Protein AF-A0A949NSE4-F1 (afdb_monomer_lite)

Structure (mmCIF, N/CA/C/O backbone):
data_AF-A0A949NSE4-F1
#
_entry.id   AF-A0A949NSE4-F1
#
loop_
_atom_site.group_PDB
_atom_site.id
_atom_site.type_symbol
_atom_site.label_atom_id
_atom_site.label_alt_id
_atom_site.label_comp_id
_atom_site.label_asym_id
_atom_site.label_entity_id
_atom_site.label_seq_id
_atom_site.pdbx_PDB_ins_code
_atom_site.Cartn_x
_atom_site.Cartn_y
_atom_site.Cartn_z
_atom_site.occupancy
_atom_site.B_iso_or_equiv
_atom_site.auth_seq_id
_atom_site.auth_comp_id
_atom_site.auth_asym_id
_atom_site.auth_atom_id
_atom_site.pdbx_PDB_model_num
ATOM 1 N N . MET A 1 1 ? -1.478 -16.070 51.617 1.00 39.56 1 MET A N 1
ATOM 2 C CA . MET A 1 1 ? -1.322 -14.924 50.695 1.00 39.56 1 MET A CA 1
ATOM 3 C C . MET A 1 1 ? -2.021 -15.283 49.399 1.00 39.56 1 MET A C 1
ATOM 5 O O . MET A 1 1 ? -1.513 -16.109 48.655 1.00 39.56 1 MET A O 1
ATOM 9 N N . SER A 1 2 ? -3.229 -14.761 49.198 1.00 33.25 2 SER A N 1
ATOM 10 C CA . SER A 1 2 ? -4.052 -15.057 48.024 1.00 33.25 2 SER A CA 1
ATOM 11 C C . SER A 1 2 ? -3.636 -14.151 46.868 1.00 33.25 2 SER A C 1
ATOM 13 O O . SER A 1 2 ? -3.648 -12.929 47.000 1.00 33.25 2 SER A O 1
ATOM 15 N N . THR A 1 3 ? -3.240 -14.748 45.750 1.00 35.16 3 THR A N 1
ATOM 16 C CA . THR A 1 3 ? -2.995 -14.056 44.483 1.00 35.16 3 THR A CA 1
ATOM 17 C C . THR A 1 3 ? -4.304 -13.457 43.953 1.00 35.16 3 THR A C 1
ATOM 19 O O . THR A 1 3 ? -5.331 -14.140 43.963 1.00 35.16 3 THR A O 1
ATOM 22 N N . PRO A 1 4 ? -4.316 -12.193 43.492 1.00 35.34 4 PRO A N 1
ATOM 23 C CA . PRO A 1 4 ? -5.521 -11.599 42.935 1.00 35.34 4 PRO A CA 1
ATOM 24 C C . PRO A 1 4 ? -5.772 -12.148 41.521 1.00 35.34 4 PRO A C 1
ATOM 26 O O . PRO A 1 4 ? -4.818 -12.405 40.780 1.00 35.34 4 PRO A O 1
ATOM 29 N N . PRO A 1 5 ? -7.041 -12.320 41.113 1.00 43.84 5 PRO A N 1
ATOM 30 C CA . PRO A 1 5 ? -7.365 -12.830 39.793 1.00 43.84 5 PRO A CA 1
ATOM 31 C C . PRO A 1 5 ? -7.004 -11.792 38.729 1.00 43.84 5 PRO A C 1
ATOM 33 O O . PRO A 1 5 ? -7.332 -10.608 38.842 1.00 43.84 5 PRO A O 1
ATOM 36 N N . HIS A 1 6 ? -6.336 -12.255 37.673 1.00 36.19 6 HIS A N 1
ATOM 37 C CA . HIS A 1 6 ? -6.102 -11.488 36.459 1.00 36.19 6 HIS A CA 1
ATOM 38 C C . HIS A 1 6 ? -7.428 -10.928 35.941 1.00 36.19 6 HIS A C 1
ATOM 40 O O . HIS A 1 6 ? -8.288 -11.670 35.466 1.00 36.19 6 HIS A O 1
ATOM 46 N N . SER A 1 7 ? -7.592 -9.605 36.014 1.00 37.41 7 SER A N 1
ATOM 47 C CA . SER A 1 7 ? -8.707 -8.944 35.355 1.00 37.41 7 SER A CA 1
ATOM 48 C C . SER A 1 7 ? -8.510 -9.079 33.844 1.00 37.41 7 SER A C 1
ATOM 50 O O . SER A 1 7 ? -7.700 -8.401 33.208 1.00 37.41 7 SER A O 1
ATOM 52 N N . THR A 1 8 ? -9.247 -10.006 33.237 1.00 40.28 8 THR A N 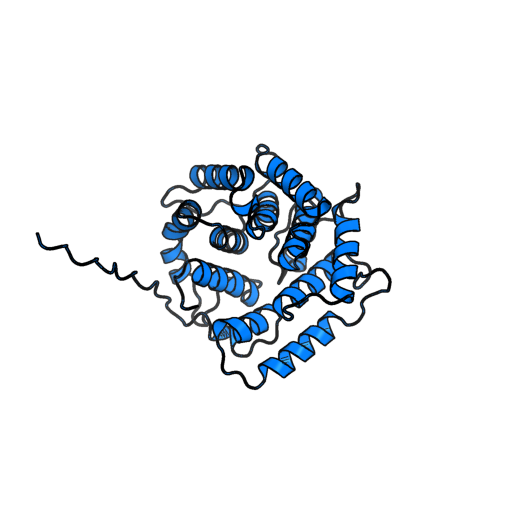1
ATOM 53 C CA . THR A 1 8 ? -9.511 -10.007 31.800 1.00 40.28 8 THR A CA 1
ATOM 54 C C . THR A 1 8 ? -10.246 -8.716 31.481 1.00 40.28 8 THR A C 1
ATOM 56 O O . THR A 1 8 ? -11.470 -8.623 31.581 1.00 40.28 8 THR A O 1
ATOM 59 N N . ARG A 1 9 ? -9.474 -7.682 31.144 1.00 41.28 9 ARG A N 1
ATOM 60 C CA . ARG A 1 9 ? -9.969 -6.413 30.622 1.00 41.28 9 ARG A CA 1
ATOM 61 C C . ARG A 1 9 ? -10.716 -6.740 29.329 1.00 41.28 9 ARG A C 1
ATOM 63 O O . ARG A 1 9 ? -10.090 -6.910 28.286 1.00 41.28 9 ARG A O 1
ATOM 70 N N . ARG A 1 10 ? -12.044 -6.895 29.410 1.00 41.06 10 ARG A N 1
ATOM 71 C CA . ARG A 1 10 ? -12.920 -7.012 28.238 1.00 41.06 10 ARG A CA 1
ATOM 72 C C . ARG A 1 10 ? -12.612 -5.813 27.344 1.00 41.06 10 ARG A C 1
ATOM 74 O O . ARG A 1 10 ? -12.904 -4.679 27.718 1.00 41.06 10 ARG A O 1
ATOM 81 N N . GLN A 1 11 ? -11.949 -6.046 26.212 1.00 45.47 11 GLN A N 1
ATOM 82 C CA . GLN A 1 11 ? -11.819 -5.023 25.183 1.00 45.47 11 GLN A CA 1
ATOM 83 C C . GLN A 1 11 ? -13.239 -4.641 24.774 1.00 45.47 11 GLN A C 1
ATOM 85 O O . GLN A 1 11 ? -14.030 -5.506 24.402 1.00 45.47 11 GLN A O 1
ATOM 90 N N . ALA A 1 12 ? -13.581 -3.359 24.901 1.00 52.34 12 ALA A N 1
ATOM 91 C CA . ALA A 1 12 ? -14.802 -2.847 24.307 1.00 52.34 12 ALA A CA 1
ATOM 92 C C . ALA A 1 12 ? -14.749 -3.179 22.811 1.00 52.34 12 ALA A C 1
ATOM 94 O O . ALA A 1 12 ? -13.817 -2.767 22.118 1.00 52.34 12 ALA A O 1
ATOM 95 N N . VAL A 1 13 ? -15.703 -3.984 22.342 1.00 61.84 13 VAL A N 1
ATOM 96 C CA . VAL A 1 13 ? -15.814 -4.340 20.928 1.00 61.84 13 VAL A CA 1
ATOM 97 C C . VAL A 1 13 ? -16.117 -3.051 20.177 1.00 61.84 13 VAL A C 1
ATOM 99 O O . VAL A 1 13 ? -17.147 -2.418 20.412 1.00 61.84 13 VAL A O 1
ATOM 102 N N . PHE A 1 14 ? -15.199 -2.632 19.311 1.00 81.50 14 PHE A N 1
ATOM 103 C CA . PHE A 1 14 ? -15.443 -1.522 18.403 1.00 81.50 14 PHE A CA 1
ATOM 104 C C . PHE A 1 14 ? -16.622 -1.894 17.501 1.00 81.50 14 PHE A C 1
ATOM 106 O O . PHE A 1 14 ? -16.556 -2.867 16.751 1.00 81.50 14 PHE A O 1
ATOM 113 N N . LYS A 1 15 ? -17.733 -1.164 17.635 1.00 87.19 15 LYS A N 1
ATOM 114 C CA . LYS A 1 15 ? -18.995 -1.499 16.975 1.00 87.19 15 LYS A CA 1
ATOM 115 C C . LYS A 1 15 ? -19.205 -0.611 15.756 1.00 87.19 15 LYS A C 1
ATOM 117 O O . LYS A 1 15 ? -19.266 0.610 15.873 1.00 87.19 15 LYS A O 1
ATOM 122 N N . LEU A 1 16 ? -19.349 -1.252 14.604 1.00 92.94 16 LEU A N 1
ATOM 123 C CA . LEU A 1 16 ? -19.747 -0.622 13.352 1.00 92.94 16 LEU A CA 1
ATOM 124 C C . LEU A 1 16 ? -21.260 -0.731 13.158 1.00 92.94 16 LEU A C 1
ATOM 126 O O . LEU A 1 16 ? -21.895 -1.645 13.688 1.00 92.94 16 LEU A O 1
ATOM 130 N N . ALA A 1 17 ? -21.833 0.215 12.412 1.00 91.75 17 ALA A N 1
ATOM 131 C CA . ALA A 1 17 ? -23.262 0.224 12.108 1.00 91.75 17 ALA A CA 1
ATOM 132 C C . ALA A 1 17 ? -23.640 -0.870 11.098 1.00 91.75 17 ALA A C 1
ATOM 134 O O . ALA A 1 17 ? -24.724 -1.446 11.187 1.00 91.75 17 ALA A O 1
ATOM 135 N N . HIS A 1 18 ? -22.735 -1.173 10.166 1.00 95.12 18 HIS A N 1
ATOM 136 C CA . HIS A 1 18 ? -22.936 -2.142 9.097 1.00 95.12 18 HIS A CA 1
ATOM 137 C C . HIS A 1 18 ? -21.757 -3.116 9.029 1.00 95.12 18 HIS A C 1
ATOM 139 O O . HIS A 1 18 ? -20.627 -2.752 9.369 1.00 95.12 18 HIS A O 1
ATOM 145 N N . ASP A 1 19 ? -22.009 -4.351 8.586 1.00 93.56 19 ASP A N 1
ATOM 146 C CA . ASP A 1 19 ? -20.947 -5.343 8.394 1.00 93.56 19 ASP A CA 1
ATOM 147 C C . ASP A 1 19 ? -19.950 -4.836 7.336 1.00 93.56 19 ASP A C 1
ATOM 149 O O . ASP A 1 19 ? -20.322 -4.677 6.169 1.00 93.56 19 ASP A O 1
ATOM 153 N N . PRO A 1 20 ? -18.687 -4.569 7.713 1.00 94.56 20 PRO A N 1
ATOM 154 C CA . PRO A 1 20 ? -17.701 -4.059 6.775 1.00 94.56 20 PRO A CA 1
ATOM 155 C C . PRO A 1 20 ? -17.148 -5.134 5.826 1.00 94.56 20 PRO A C 1
ATOM 157 O O . PRO A 1 20 ? -16.398 -4.796 4.910 1.00 94.56 20 PRO A O 1
ATOM 160 N N . LEU A 1 21 ? -17.456 -6.419 6.049 1.00 94.94 21 LEU A N 1
ATOM 161 C CA . LEU A 1 21 ? -16.974 -7.532 5.230 1.00 94.94 21 LEU A CA 1
ATOM 162 C C . LEU A 1 21 ? -17.969 -7.932 4.136 1.00 94.94 21 LEU A C 1
ATOM 164 O O . LEU A 1 21 ? -17.537 -8.332 3.052 1.00 94.94 21 LEU A O 1
ATOM 168 N N . ALA A 1 22 ? -19.274 -7.772 4.385 1.00 94.38 22 ALA A N 1
ATOM 169 C CA . ALA A 1 22 ? -20.345 -8.059 3.427 1.00 94.38 22 ALA A CA 1
ATOM 170 C C . ALA A 1 22 ? -20.075 -7.550 1.996 1.00 94.38 22 ALA A C 1
ATOM 172 O O . ALA A 1 22 ? -20.293 -8.313 1.048 1.00 94.38 22 ALA A O 1
ATOM 173 N N . PRO A 1 23 ? -19.537 -6.332 1.781 1.00 94.62 23 PRO A N 1
ATOM 174 C CA . PRO A 1 23 ? -19.379 -5.810 0.427 1.00 94.62 23 PRO A CA 1
ATOM 175 C C . PRO A 1 23 ? -18.300 -6.527 -0.400 1.00 94.62 23 PRO A C 1
ATOM 177 O O . PRO A 1 23 ? -18.317 -6.478 -1.630 1.00 94.62 23 PRO A O 1
ATOM 180 N N . PHE A 1 24 ? -17.381 -7.243 0.253 1.00 96.94 24 PHE A N 1
ATOM 181 C CA . PHE A 1 24 ? -16.336 -8.010 -0.423 1.00 96.94 24 PHE A CA 1
ATOM 182 C C . PHE A 1 24 ? -16.778 -9.415 -0.839 1.00 96.94 24 PHE A C 1
ATOM 184 O O . PHE A 1 24 ? -16.100 -10.030 -1.661 1.00 96.94 24 PHE A O 1
ATOM 191 N N . ALA A 1 25 ? -17.904 -9.926 -0.328 1.00 94.50 25 ALA A N 1
ATOM 192 C CA . ALA A 1 25 ? -18.304 -11.328 -0.486 1.00 94.50 25 ALA A CA 1
ATOM 193 C C . ALA A 1 25 ? -18.422 -11.787 -1.949 1.00 94.50 25 ALA A C 1
ATOM 195 O O . ALA A 1 25 ? -18.102 -12.929 -2.271 1.00 94.50 25 ALA A O 1
ATOM 196 N N . ALA A 1 26 ? -18.831 -10.888 -2.847 1.00 93.44 26 ALA A N 1
ATOM 197 C CA . ALA A 1 26 ? -18.938 -11.160 -4.280 1.00 93.44 26 ALA A CA 1
ATOM 198 C C . ALA A 1 26 ? -17.846 -10.476 -5.123 1.00 93.44 26 ALA A C 1
ATOM 200 O O . ALA A 1 26 ? -17.848 -10.612 -6.351 1.00 93.44 26 ALA A O 1
ATOM 201 N N . SER A 1 27 ? -16.925 -9.730 -4.503 1.00 96.50 27 SER A N 1
ATOM 202 C CA . SER A 1 27 ? -15.934 -8.965 -5.253 1.00 96.50 27 SER A CA 1
ATOM 203 C C . SER A 1 27 ? -14.880 -9.872 -5.890 1.00 96.50 27 SER A C 1
ATOM 205 O O . SER A 1 27 ? -14.392 -10.836 -5.296 1.00 96.50 27 SER A O 1
ATOM 207 N N . ARG A 1 28 ? -14.522 -9.540 -7.133 1.00 97.00 28 ARG A N 1
ATOM 208 C CA . ARG A 1 28 ? -13.473 -10.203 -7.919 1.00 97.00 28 ARG A CA 1
ATOM 209 C C . ARG A 1 28 ? -12.258 -9.310 -8.165 1.00 97.00 28 ARG A C 1
ATOM 211 O O . ARG A 1 28 ? -11.388 -9.684 -8.948 1.00 97.00 28 ARG A O 1
ATOM 218 N N . THR A 1 29 ? -12.197 -8.131 -7.550 1.00 97.62 29 THR A N 1
ATOM 219 C CA . THR A 1 29 ? -10.972 -7.324 -7.597 1.00 97.62 29 THR A CA 1
ATOM 220 C C . THR A 1 29 ? -9.882 -7.997 -6.752 1.00 97.62 29 THR A C 1
ATOM 222 O O . THR A 1 29 ? -10.210 -8.799 -5.875 1.00 97.62 29 THR A O 1
ATOM 225 N N . PRO A 1 30 ? -8.593 -7.669 -6.938 1.00 98.00 30 PRO A N 1
ATOM 226 C CA . PRO A 1 30 ? -7.536 -8.193 -6.072 1.00 98.00 30 PRO A CA 1
ATOM 227 C C . PRO A 1 30 ? -7.785 -7.954 -4.572 1.00 98.00 30 PRO A C 1
ATOM 229 O O . PRO A 1 30 ? -7.603 -8.863 -3.768 1.00 98.00 30 PRO A O 1
ATOM 232 N N . ALA A 1 31 ? -8.278 -6.769 -4.192 1.00 97.94 31 ALA A N 1
ATOM 233 C CA . ALA A 1 31 ? -8.608 -6.444 -2.802 1.00 97.94 31 ALA A CA 1
ATOM 234 C C . ALA A 1 31 ? -9.793 -7.269 -2.274 1.00 97.94 31 ALA A C 1
ATOM 236 O O . ALA A 1 31 ? -9.744 -7.788 -1.158 1.00 97.94 31 ALA A O 1
ATOM 237 N N . GLY A 1 32 ? -10.834 -7.447 -3.091 1.00 97.69 32 GLY A N 1
ATOM 238 C CA . GLY A 1 32 ? -11.973 -8.294 -2.750 1.00 97.69 32 GLY A CA 1
ATOM 239 C C . GLY A 1 32 ? -11.615 -9.770 -2.632 1.00 97.69 32 GLY A C 1
ATOM 240 O O . GLY A 1 32 ? -12.067 -10.446 -1.711 1.00 97.69 32 GLY A O 1
ATOM 241 N N . LEU A 1 33 ? -10.746 -10.268 -3.509 1.00 97.75 33 LEU A N 1
ATOM 242 C CA . LEU A 1 33 ? -10.248 -11.639 -3.450 1.00 97.75 33 LEU A CA 1
ATOM 243 C C . LEU A 1 33 ? -9.384 -11.870 -2.211 1.00 97.75 33 LEU A C 1
ATOM 245 O O . LEU A 1 33 ? -9.578 -12.874 -1.523 1.00 97.75 33 LEU A O 1
ATOM 249 N N . TYR A 1 34 ? -8.504 -10.924 -1.869 1.00 97.25 34 TYR A N 1
ATOM 250 C CA . TYR A 1 34 ? -7.782 -10.955 -0.600 1.00 97.25 34 TYR A CA 1
ATOM 251 C C . TYR A 1 34 ? -8.758 -11.038 0.578 1.00 97.25 34 TYR A C 1
ATOM 253 O O . TYR A 1 34 ? -8.623 -11.916 1.428 1.00 97.25 34 TYR A O 1
ATOM 261 N N . ALA A 1 35 ? -9.769 -10.166 0.614 1.00 96.88 35 ALA A N 1
ATOM 262 C CA . ALA A 1 35 ? -10.766 -10.131 1.681 1.00 96.88 35 ALA A CA 1
ATOM 263 C C . ALA A 1 35 ? -11.531 -11.459 1.805 1.00 96.88 35 ALA A C 1
ATOM 265 O O . ALA A 1 35 ? -11.644 -12.015 2.898 1.00 96.88 35 ALA A O 1
ATOM 266 N N . ARG A 1 36 ? -11.986 -12.026 0.683 1.00 96.06 36 ARG A N 1
ATOM 267 C CA . ARG A 1 36 ? -12.640 -13.344 0.639 1.00 96.06 36 ARG A CA 1
ATOM 268 C C . ARG A 1 36 ? -11.728 -14.442 1.188 1.00 96.06 36 ARG A C 1
ATOM 270 O O . ARG A 1 36 ? -12.161 -15.250 2.006 1.00 96.06 36 ARG A O 1
AT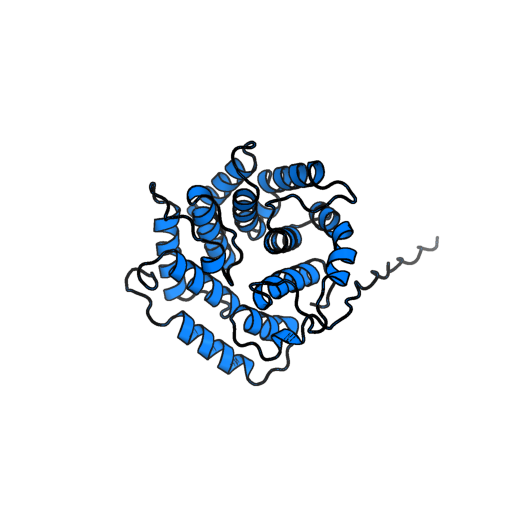OM 277 N N . SER A 1 37 ? -10.455 -14.428 0.795 1.00 94.88 37 SER A N 1
ATOM 278 C CA . SER A 1 37 ? -9.466 -15.422 1.221 1.00 94.88 37 SER A CA 1
ATOM 279 C C . SER A 1 37 ? -9.030 -15.296 2.674 1.00 94.88 37 SER A C 1
ATOM 281 O O . SER A 1 37 ? -8.704 -16.313 3.282 1.00 94.88 37 SER A O 1
ATOM 283 N N . ARG A 1 38 ? -8.937 -14.077 3.208 1.00 94.06 38 ARG A N 1
ATOM 284 C CA . ARG A 1 38 ? -8.327 -13.819 4.518 1.00 94.06 38 ARG A CA 1
ATOM 285 C C . ARG A 1 38 ? -9.336 -13.545 5.618 1.00 94.06 38 ARG A C 1
ATOM 287 O O . ARG A 1 38 ? -8.976 -13.720 6.773 1.00 94.06 38 ARG A O 1
ATOM 294 N N . TRP A 1 39 ? -10.542 -13.087 5.284 1.00 94.56 39 TRP A N 1
ATOM 295 C CA . TRP A 1 39 ? -11.482 -12.544 6.270 1.00 94.56 39 TRP A CA 1
ATOM 296 C C . TRP A 1 39 ? -12.843 -13.239 6.294 1.00 94.56 39 TRP A C 1
ATOM 298 O O . TRP A 1 39 ? -13.437 -13.304 7.363 1.00 94.56 39 TRP A O 1
ATOM 308 N N . LEU A 1 40 ? -13.356 -13.700 5.148 1.00 91.88 40 LEU A N 1
ATOM 309 C CA . LEU A 1 40 ? -14.715 -14.255 5.046 1.00 91.88 40 LEU A CA 1
ATOM 310 C C . LEU A 1 40 ? -14.748 -15.788 5.124 1.00 91.88 40 LEU A C 1
ATOM 312 O O . LEU A 1 40 ? -15.624 -16.343 5.780 1.00 91.88 40 LEU A O 1
ATOM 316 N N . GLY A 1 41 ? -13.787 -16.474 4.492 1.00 85.12 41 GLY A N 1
ATOM 317 C CA . GLY A 1 41 ? -13.756 -17.940 4.439 1.00 85.12 41 GLY A CA 1
ATOM 318 C C . GLY A 1 41 ? -14.946 -18.560 3.685 1.00 85.12 41 GLY A C 1
ATOM 319 O O . GLY A 1 41 ? -15.839 -17.867 3.207 1.00 85.12 41 GLY A O 1
ATOM 320 N N . GLY A 1 42 ? -14.940 -19.889 3.531 1.00 81.38 42 GLY A N 1
ATOM 321 C CA . GLY A 1 42 ? -16.120 -20.653 3.088 1.00 81.38 42 GLY A CA 1
ATOM 322 C C . GLY A 1 42 ? -16.581 -20.461 1.636 1.00 81.38 42 GLY A C 1
ATOM 323 O O . GLY A 1 42 ? -17.663 -20.923 1.286 1.00 81.38 42 GLY A O 1
ATOM 324 N N . ASP A 1 43 ? -15.794 -19.809 0.780 1.00 89.94 43 ASP A N 1
ATOM 325 C CA . ASP A 1 43 ? -16.183 -19.532 -0.602 1.00 89.94 43 ASP A CA 1
ATOM 326 C C . ASP A 1 43 ? -15.690 -20.617 -1.586 1.00 89.94 43 ASP A C 1
ATOM 328 O O . ASP A 1 43 ? -14.499 -20.659 -1.920 1.00 89.94 43 ASP A O 1
ATOM 332 N N . PRO A 1 44 ? -16.587 -21.463 -2.134 1.00 90.94 44 PRO A N 1
ATOM 333 C CA . PRO A 1 44 ? -16.212 -22.554 -3.035 1.00 90.94 44 PRO A CA 1
ATOM 334 C C . PRO A 1 44 ? -15.712 -22.072 -4.407 1.00 90.94 44 PRO A C 1
ATOM 336 O O . PRO A 1 44 ? -15.170 -22.854 -5.190 1.00 90.94 44 PRO A O 1
ATOM 339 N N . ARG A 1 45 ? -15.912 -20.795 -4.755 1.00 94.88 45 ARG A N 1
ATOM 340 C CA . ARG A 1 45 ? -15.464 -20.202 -6.026 1.00 94.88 45 ARG A CA 1
ATOM 341 C C . ARG A 1 45 ? -14.116 -19.501 -5.895 1.00 94.88 45 ARG A C 1
ATOM 343 O O . ARG A 1 45 ? -13.502 -19.230 -6.927 1.00 94.88 45 ARG A O 1
ATOM 350 N N . LEU A 1 46 ? -13.643 -19.257 -4.672 1.00 94.88 46 LEU A N 1
ATOM 351 C CA . LEU A 1 46 ? -12.448 -18.464 -4.393 1.00 94.88 46 LEU A CA 1
ATOM 352 C C . LEU A 1 46 ? -11.217 -18.950 -5.162 1.00 94.88 46 LEU A C 1
ATOM 354 O O . LEU A 1 46 ? -10.555 -18.141 -5.803 1.00 94.88 46 LEU A O 1
ATOM 358 N N . GLY A 1 47 ? -10.941 -20.258 -5.161 1.00 94.88 47 GLY A N 1
ATOM 359 C CA . GLY A 1 47 ? -9.773 -20.808 -5.859 1.00 94.88 47 GLY A CA 1
ATOM 360 C C . GLY A 1 47 ? -9.785 -20.524 -7.366 1.00 94.88 47 GLY A C 1
ATOM 361 O O . GLY A 1 47 ? -8.771 -20.125 -7.935 1.00 94.88 47 GLY A O 1
ATOM 362 N N . ARG A 1 48 ? -10.954 -20.643 -8.013 1.00 96.44 48 ARG A N 1
ATOM 363 C CA . ARG A 1 48 ? -11.105 -20.341 -9.448 1.00 96.44 48 ARG A CA 1
ATOM 364 C C . ARG A 1 48 ? -10.999 -18.847 -9.738 1.00 96.44 48 ARG A C 1
ATOM 366 O O . ARG A 1 48 ? -10.369 -18.470 -10.724 1.00 96.44 48 ARG A O 1
ATOM 373 N N . ASP A 1 49 ? -11.611 -18.008 -8.905 1.00 97.31 49 ASP A N 1
ATOM 374 C CA . ASP A 1 49 ? -11.551 -16.557 -9.083 1.00 97.31 49 ASP A CA 1
ATOM 375 C C . ASP A 1 49 ? -10.122 -16.024 -8.857 1.00 97.31 49 ASP A C 1
ATOM 377 O O . ASP A 1 49 ? -9.661 -15.199 -9.646 1.00 97.31 49 ASP A O 1
ATOM 381 N N . MET A 1 50 ? -9.393 -16.550 -7.863 1.00 96.81 50 MET A N 1
ATOM 382 C CA . MET A 1 50 ? -7.970 -16.261 -7.629 1.00 96.81 50 MET A CA 1
ATOM 383 C C . MET A 1 50 ? -7.110 -16.656 -8.831 1.00 96.81 50 MET A C 1
ATOM 385 O O . MET A 1 50 ? -6.390 -15.817 -9.366 1.00 96.81 50 MET A O 1
ATOM 389 N N . ALA A 1 51 ? -7.235 -17.895 -9.317 1.00 96.44 51 ALA A N 1
ATOM 390 C CA . ALA A 1 51 ? -6.472 -18.364 -10.475 1.00 96.44 51 ALA A CA 1
ATOM 391 C C . ALA A 1 51 ? -6.739 -17.509 -11.726 1.00 96.44 51 ALA A C 1
ATOM 393 O O . ALA A 1 51 ? -5.813 -17.143 -12.452 1.00 96.44 51 ALA A O 1
ATOM 394 N N . ARG A 1 52 ? -8.002 -17.124 -11.957 1.00 97.94 52 ARG A N 1
ATOM 395 C CA . ARG A 1 52 ? -8.371 -16.225 -13.057 1.00 97.94 52 ARG A CA 1
ATOM 396 C C . ARG A 1 52 ? -7.762 -14.833 -12.888 1.00 97.94 52 ARG A C 1
ATOM 398 O O . ARG A 1 52 ? -7.308 -14.264 -13.879 1.00 97.94 52 ARG A O 1
ATOM 405 N N . ALA A 1 53 ? -7.758 -14.284 -11.675 1.00 97.88 53 ALA A N 1
ATOM 406 C CA . ALA A 1 53 ? -7.164 -12.981 -11.398 1.00 97.88 53 ALA A CA 1
ATOM 407 C C . ALA A 1 53 ? -5.646 -12.997 -11.614 1.00 97.88 53 ALA A C 1
ATOM 409 O O . ALA A 1 53 ? -5.142 -12.136 -12.331 1.00 97.88 53 ALA A O 1
ATOM 410 N N . VAL A 1 54 ? -4.941 -14.005 -11.093 1.00 97.88 54 VAL A N 1
ATOM 411 C CA . VAL A 1 54 ? -3.493 -14.184 -11.299 1.00 97.88 54 VAL A CA 1
ATOM 412 C C . VAL A 1 54 ? -3.169 -14.308 -12.790 1.00 97.88 54 VAL A C 1
ATOM 414 O O . VAL A 1 54 ? -2.340 -13.556 -13.300 1.00 97.88 54 VAL A O 1
ATOM 417 N N . ALA A 1 55 ? -3.893 -15.152 -13.533 1.00 97.56 55 ALA A N 1
ATOM 418 C CA . ALA A 1 55 ? -3.706 -15.282 -14.979 1.00 97.56 55 ALA A CA 1
ATOM 419 C C . ALA A 1 55 ? -3.945 -13.953 -15.726 1.00 97.56 55 ALA A C 1
ATOM 421 O O . ALA A 1 55 ? -3.180 -13.579 -16.618 1.00 97.56 55 ALA A O 1
ATOM 422 N N . ALA A 1 56 ? -4.985 -13.202 -15.348 1.00 98.06 56 ALA A N 1
ATOM 423 C CA . ALA A 1 56 ? -5.285 -11.900 -15.941 1.00 98.06 56 ALA A CA 1
ATOM 424 C C . ALA A 1 56 ? -4.246 -10.822 -15.585 1.00 98.06 56 ALA A C 1
ATOM 426 O O . ALA A 1 56 ? -4.009 -9.915 -16.389 1.00 98.06 56 ALA A O 1
ATOM 427 N N . LEU A 1 57 ? -3.641 -10.897 -14.398 1.00 97.88 57 LEU A N 1
ATOM 428 C CA . LEU A 1 57 ? -2.576 -10.007 -13.940 1.00 97.88 57 LEU A CA 1
ATOM 429 C C . LEU A 1 57 ? -1.241 -10.304 -14.629 1.00 97.88 57 LEU A C 1
ATOM 431 O O . LEU A 1 57 ? -0.556 -9.365 -15.022 1.00 97.88 57 LEU A O 1
ATOM 435 N N . GLY A 1 58 ? -0.917 -11.580 -14.847 1.00 97.31 58 GLY A N 1
ATOM 436 C CA . GLY A 1 58 ? 0.298 -12.000 -15.548 1.00 97.31 58 GLY A CA 1
ATOM 437 C C . GLY A 1 58 ? 0.270 -11.732 -17.057 1.00 97.31 58 GLY A C 1
ATOM 438 O O . GLY A 1 58 ? 1.315 -11.514 -17.671 1.00 97.31 58 GLY A O 1
ATOM 439 N N . LYS A 1 59 ? -0.919 -11.689 -17.673 1.00 97.62 59 LYS A N 1
ATOM 440 C CA . LYS A 1 59 ? -1.063 -11.533 -19.128 1.00 97.62 59 LYS A CA 1
ATOM 441 C C . LYS A 1 59 ? -0.365 -10.271 -19.658 1.00 97.62 59 LYS A C 1
ATOM 443 O O . LYS A 1 59 ? -0.614 -9.160 -19.193 1.00 97.62 59 LYS A O 1
ATOM 448 N N . GLY A 1 60 ? 0.437 -10.447 -20.710 1.00 96.94 60 GLY A N 1
ATOM 449 C CA . GLY A 1 60 ? 1.070 -9.347 -21.443 1.00 96.94 60 GLY A CA 1
ATOM 450 C C . GLY A 1 60 ? 2.340 -8.789 -20.798 1.00 96.94 60 GLY A C 1
ATOM 451 O O . GLY A 1 60 ? 2.741 -7.677 -21.148 1.00 96.94 60 GLY A O 1
ATOM 452 N N . GLN A 1 61 ? 2.967 -9.525 -19.872 1.00 98.44 61 GLN A N 1
ATOM 453 C CA . GLN A 1 61 ? 4.309 -9.178 -19.414 1.00 98.44 61 GLN A CA 1
ATOM 454 C C . GLN A 1 61 ? 5.296 -9.265 -20.588 1.00 98.44 61 GLN A C 1
ATOM 456 O O . GLN A 1 61 ? 5.302 -10.235 -21.347 1.00 98.44 61 GLN A O 1
ATOM 461 N N . ARG A 1 62 ? 6.122 -8.234 -20.744 1.00 98.44 62 ARG A N 1
ATOM 462 C CA . ARG A 1 62 ? 7.191 -8.163 -21.742 1.00 98.44 62 ARG A CA 1
ATOM 463 C C . ARG A 1 62 ? 8.429 -8.918 -21.255 1.00 98.44 62 ARG A C 1
ATOM 465 O O . ARG A 1 62 ? 8.583 -9.188 -20.065 1.00 98.44 62 ARG A O 1
ATOM 472 N N . ALA A 1 63 ? 9.348 -9.201 -22.177 1.00 97.38 63 ALA A N 1
ATOM 473 C CA . ALA A 1 63 ? 10.617 -9.862 -21.860 1.00 97.38 63 ALA A CA 1
ATOM 474 C C . ALA A 1 63 ? 11.473 -9.077 -20.846 1.00 97.38 63 ALA A C 1
ATOM 476 O O . ALA A 1 63 ? 12.183 -9.681 -20.050 1.00 97.38 63 ALA A O 1
ATOM 477 N N . ASP A 1 64 ? 11.354 -7.743 -20.820 1.00 97.31 64 ASP A N 1
ATOM 478 C CA . ASP A 1 64 ? 12.041 -6.871 -19.856 1.00 97.31 64 ASP A CA 1
ATOM 479 C C . ASP A 1 64 ? 11.383 -6.846 -18.460 1.00 97.31 64 ASP A C 1
ATOM 481 O O . ASP A 1 64 ? 11.754 -6.024 -17.627 1.00 97.31 64 ASP A O 1
ATOM 485 N N . GLY A 1 65 ? 10.374 -7.689 -18.211 1.00 98.31 65 GLY A N 1
ATOM 486 C CA . GLY A 1 65 ? 9.644 -7.769 -16.943 1.00 98.31 65 GLY A CA 1
ATOM 487 C C . GLY A 1 65 ? 8.525 -6.740 -16.781 1.00 98.31 65 GLY A C 1
ATOM 488 O O . GLY A 1 65 ? 7.697 -6.874 -15.880 1.00 98.31 65 GLY A O 1
ATOM 489 N N . SER A 1 66 ? 8.444 -5.734 -17.653 1.00 98.44 66 SER A N 1
ATOM 490 C CA . SER A 1 66 ? 7.401 -4.715 -17.561 1.00 98.44 66 SER A CA 1
ATOM 491 C C . SER A 1 66 ? 6.050 -5.197 -18.081 1.00 98.44 66 SER A C 1
ATOM 493 O O . SER A 1 66 ? 5.960 -6.052 -18.962 1.00 98.44 66 SER A O 1
ATOM 495 N N . TRP A 1 67 ? 4.982 -4.548 -17.623 1.00 98.62 67 TRP A N 1
ATOM 496 C CA . TRP A 1 67 ? 3.696 -4.574 -18.314 1.00 98.62 67 TRP A CA 1
ATOM 497 C C . TRP A 1 67 ? 3.490 -3.273 -19.078 1.00 98.62 67 TRP A C 1
ATOM 499 O O . TRP A 1 67 ? 3.625 -2.179 -18.530 1.00 98.62 67 TRP A O 1
ATOM 509 N N . GLY A 1 68 ? 3.192 -3.393 -20.374 1.00 96.31 68 GLY A N 1
ATOM 510 C CA . GLY A 1 68 ? 2.955 -2.244 -21.253 1.00 96.31 68 GLY A CA 1
ATOM 511 C C . GLY A 1 68 ? 4.147 -1.290 -21.412 1.00 96.31 68 GLY A C 1
ATOM 512 O O . GLY A 1 68 ? 3.960 -0.199 -21.933 1.00 96.31 68 GLY A O 1
ATOM 513 N N . GLY A 1 69 ? 5.354 -1.659 -20.958 1.00 97.12 69 GLY A N 1
ATOM 514 C CA . GLY A 1 69 ? 6.499 -0.742 -20.926 1.00 97.12 69 GLY A CA 1
ATOM 515 C C . GLY A 1 69 ? 6.331 0.424 -19.946 1.00 97.12 69 GLY A C 1
ATOM 516 O O . GLY A 1 69 ? 7.009 1.433 -20.100 1.00 97.12 69 GLY A O 1
ATOM 517 N N . SER A 1 70 ? 5.419 0.316 -18.969 1.00 97.56 70 SER A N 1
ATOM 518 C CA . SER A 1 70 ? 5.043 1.416 -18.075 1.00 97.56 70 SER A CA 1
ATOM 519 C C . SER A 1 70 ? 5.327 1.084 -16.602 1.00 97.56 70 SER A C 1
ATOM 521 O O . SER A 1 70 ? 4.901 0.019 -16.134 1.00 97.56 70 SER A O 1
ATOM 523 N N . PRO A 1 71 ? 5.970 1.992 -15.836 1.00 98.00 71 PRO A N 1
ATOM 524 C CA . PRO A 1 71 ? 6.170 1.816 -14.397 1.00 98.00 71 PRO A CA 1
ATOM 525 C C . PRO A 1 71 ? 4.844 1.749 -13.643 1.00 98.00 71 PRO A C 1
ATOM 527 O O . PRO A 1 71 ? 4.685 0.912 -12.759 1.00 98.00 71 PRO A O 1
ATOM 530 N N . LEU A 1 72 ? 3.856 2.557 -14.040 1.00 98.44 72 LEU A N 1
ATOM 531 C CA . LEU A 1 72 ? 2.546 2.582 -13.396 1.00 98.44 72 LEU A CA 1
ATOM 532 C C . LEU A 1 72 ? 1.775 1.274 -13.611 1.00 98.44 72 LEU A C 1
ATOM 534 O O . LEU A 1 72 ? 1.243 0.709 -12.657 1.00 98.44 72 LEU A O 1
ATOM 538 N N . ILE A 1 73 ? 1.736 0.763 -14.847 1.00 98.50 73 ILE A N 1
ATOM 539 C CA . ILE A 1 73 ? 1.053 -0.509 -15.132 1.00 98.50 73 ILE A CA 1
ATOM 540 C C . ILE A 1 73 ? 1.767 -1.650 -14.397 1.00 98.50 73 ILE A C 1
ATOM 542 O O . ILE A 1 73 ? 1.107 -2.492 -13.794 1.00 98.50 73 ILE A O 1
ATOM 546 N N . THR A 1 74 ? 3.102 -1.651 -14.393 1.00 98.81 74 THR A N 1
ATOM 547 C CA . THR A 1 74 ? 3.913 -2.660 -13.693 1.00 98.81 74 THR A CA 1
ATOM 548 C C . THR A 1 74 ? 3.657 -2.641 -12.183 1.00 98.81 74 THR A C 1
ATOM 550 O O . THR A 1 74 ? 3.372 -3.689 -11.609 1.00 98.81 74 THR A O 1
ATOM 553 N N . LEU A 1 75 ? 3.641 -1.459 -11.555 1.00 98.75 75 LEU A N 1
ATOM 554 C CA . LEU A 1 75 ? 3.248 -1.266 -10.153 1.00 98.75 75 LEU A CA 1
ATOM 555 C C . LEU A 1 75 ? 1.841 -1.824 -9.878 1.00 98.75 75 LEU A C 1
ATOM 557 O O . LEU A 1 75 ? 1.653 -2.580 -8.926 1.00 98.75 75 LEU A O 1
ATOM 561 N N . GLY A 1 76 ? 0.873 -1.498 -10.740 1.00 98.56 76 GLY A N 1
ATOM 562 C CA . GLY A 1 76 ? -0.499 -2.007 -10.679 1.00 98.56 76 GLY A CA 1
ATOM 563 C C . GLY A 1 76 ? -0.583 -3.532 -10.703 1.00 98.56 76 GLY A C 1
ATOM 564 O O . GLY A 1 76 ? -1.265 -4.133 -9.869 1.00 98.56 76 GLY A O 1
ATOM 565 N N . ARG A 1 77 ? 0.131 -4.175 -11.634 1.00 98.56 77 ARG A N 1
ATOM 566 C CA . ARG A 1 77 ? 0.144 -5.640 -11.764 1.00 98.56 77 ARG A CA 1
ATOM 567 C C . ARG A 1 77 ? 0.814 -6.308 -10.573 1.00 98.56 77 ARG A C 1
ATOM 569 O O . ARG A 1 77 ? 0.220 -7.218 -10.007 1.00 98.56 77 ARG A O 1
ATOM 576 N N . LEU A 1 78 ? 1.982 -5.825 -10.152 1.00 98.69 78 LEU A N 1
ATOM 577 C CA . LEU A 1 78 ? 2.705 -6.366 -9.000 1.00 98.69 78 LEU A CA 1
ATOM 578 C C . LEU A 1 78 ? 1.893 -6.247 -7.707 1.00 98.69 78 LEU A C 1
ATOM 580 O O . LEU A 1 78 ? 1.805 -7.209 -6.949 1.00 98.69 78 LEU A O 1
ATOM 584 N N . PHE A 1 79 ? 1.241 -5.108 -7.469 1.00 98.50 79 PHE A N 1
ATOM 585 C CA . PHE A 1 79 ? 0.402 -4.953 -6.283 1.00 98.50 79 PHE A CA 1
ATOM 586 C C . PHE A 1 79 ? -0.846 -5.849 -6.331 1.00 98.50 79 PHE A C 1
ATOM 588 O O . PHE A 1 79 ? -1.185 -6.487 -5.336 1.00 98.50 79 PHE A O 1
ATOM 595 N N . GLY A 1 80 ? -1.504 -5.960 -7.489 1.00 98.31 80 GLY A N 1
ATOM 596 C CA . GLY A 1 80 ? -2.620 -6.894 -7.665 1.00 98.31 80 GLY A CA 1
ATOM 597 C C . GLY A 1 80 ? -2.205 -8.353 -7.449 1.00 98.31 80 GLY A C 1
ATOM 598 O O . GLY A 1 80 ? -2.939 -9.121 -6.825 1.00 98.31 80 GLY A O 1
ATOM 599 N N . LEU A 1 81 ? -1.012 -8.721 -7.918 1.00 98.31 81 LEU A N 1
ATOM 600 C CA . LEU A 1 81 ? -0.424 -10.039 -7.711 1.00 98.31 81 LEU A CA 1
ATOM 601 C C . LEU A 1 81 ? -0.166 -10.292 -6.223 1.00 98.31 81 LEU A C 1
ATOM 603 O O . LEU A 1 81 ? -0.623 -11.306 -5.715 1.00 98.31 81 LEU A O 1
ATOM 607 N N . HIS A 1 82 ? 0.424 -9.345 -5.490 1.00 97.38 82 HIS A N 1
ATOM 608 C CA . HIS A 1 82 ? 0.621 -9.465 -4.038 1.00 97.38 82 HIS A CA 1
ATOM 609 C C . HIS A 1 82 ? -0.683 -9.775 -3.277 1.00 97.38 82 HIS A C 1
ATOM 611 O O . HIS A 1 82 ? -0.686 -10.521 -2.300 1.00 97.38 82 HIS A O 1
ATOM 617 N N . LEU A 1 83 ? -1.813 -9.222 -3.727 1.00 97.56 83 LEU A N 1
ATOM 618 C CA . LEU A 1 83 ? -3.112 -9.463 -3.096 1.00 97.56 83 LEU A CA 1
ATOM 619 C C . LEU A 1 83 ? -3.749 -10.814 -3.472 1.00 97.56 83 LEU A C 1
ATOM 621 O O . LEU A 1 83 ? -4.685 -11.243 -2.798 1.00 97.56 83 LEU A O 1
ATOM 625 N N . THR A 1 84 ? -3.279 -11.479 -4.531 1.00 96.62 84 THR A N 1
ATOM 626 C CA . THR A 1 84 ? -3.924 -12.676 -5.111 1.00 96.62 84 THR A CA 1
ATOM 627 C C . THR A 1 84 ? -3.049 -13.927 -5.126 1.00 96.62 84 THR A C 1
ATOM 629 O O . THR A 1 84 ? -3.581 -15.033 -5.207 1.00 96.62 84 THR A O 1
ATOM 632 N N . GLN A 1 85 ? -1.734 -13.785 -4.988 1.00 92.19 85 GLN A N 1
ATOM 633 C CA . GLN A 1 85 ? -0.792 -14.892 -4.877 1.00 92.19 85 GLN A CA 1
ATOM 634 C C . GLN A 1 85 ? 0.099 -14.714 -3.648 1.00 92.19 85 GLN A C 1
ATOM 636 O O . GLN A 1 85 ? 0.405 -13.593 -3.243 1.00 92.19 85 GLN A O 1
ATOM 641 N N . ARG A 1 86 ? 0.484 -15.832 -3.032 1.00 78.31 86 ARG A N 1
ATOM 642 C CA . ARG A 1 86 ? 1.231 -15.827 -1.769 1.00 78.31 86 ARG A CA 1
ATOM 643 C C . ARG A 1 86 ? 2.735 -15.699 -1.979 1.00 78.31 86 ARG A C 1
ATOM 645 O O . ARG A 1 86 ? 3.361 -14.917 -1.275 1.00 78.31 86 ARG A O 1
ATOM 652 N N . ASP A 1 87 ? 3.261 -16.447 -2.939 1.00 89.94 87 ASP A N 1
ATOM 653 C CA . ASP A 1 87 ? 4.692 -16.560 -3.191 1.00 89.94 87 ASP A CA 1
ATOM 654 C C . ASP A 1 87 ? 5.008 -15.956 -4.568 1.00 89.94 87 ASP A C 1
ATOM 656 O O . ASP A 1 87 ? 4.213 -16.129 -5.503 1.00 89.94 87 ASP A O 1
ATOM 660 N N . PRO A 1 88 ? 6.110 -15.199 -4.708 1.00 93.50 88 PRO A N 1
ATOM 661 C CA . PRO A 1 88 ? 6.497 -14.638 -5.993 1.00 93.50 88 PRO A CA 1
ATOM 662 C C . PRO A 1 88 ? 6.924 -15.742 -6.968 1.00 93.50 88 PRO A C 1
ATOM 664 O O . PRO A 1 88 ? 7.587 -16.709 -6.597 1.00 93.50 88 PRO A O 1
ATOM 667 N N . ASP A 1 89 ? 6.561 -15.578 -8.239 1.00 95.12 89 ASP A N 1
ATOM 668 C CA . ASP A 1 89 ? 7.045 -16.409 -9.339 1.00 95.12 89 ASP A CA 1
ATOM 669 C C . ASP A 1 89 ? 8.130 -15.658 -10.145 1.00 95.12 89 ASP A C 1
ATOM 671 O O . ASP A 1 89 ? 8.346 -14.457 -9.945 1.00 95.12 89 ASP A O 1
ATOM 675 N N . PRO A 1 90 ? 8.810 -16.302 -11.112 1.00 97.06 90 PRO A N 1
ATOM 676 C CA . PRO A 1 90 ? 9.820 -15.619 -11.920 1.00 97.06 90 PRO A CA 1
ATOM 677 C C . PRO A 1 90 ? 9.308 -14.387 -12.689 1.00 97.06 90 PRO A C 1
ATOM 679 O O . PRO A 1 90 ? 10.107 -13.527 -13.065 1.00 97.06 90 PRO A O 1
ATOM 682 N N . ALA A 1 91 ? 8.004 -14.288 -12.973 1.00 97.06 91 ALA A N 1
ATOM 683 C CA . ALA A 1 91 ? 7.424 -13.104 -13.599 1.00 97.06 91 ALA A CA 1
ATOM 684 C C . ALA A 1 91 ? 7.357 -11.930 -12.615 1.00 97.06 91 ALA A C 1
ATOM 686 O O . ALA A 1 91 ? 7.724 -10.813 -12.987 1.00 97.06 91 ALA A O 1
ATOM 687 N N . VAL A 1 92 ? 6.966 -12.170 -11.363 1.00 98.31 92 VAL A N 1
ATOM 688 C CA . VAL A 1 92 ? 7.030 -11.166 -10.290 1.00 98.31 92 VAL A CA 1
ATOM 689 C C . VAL A 1 92 ? 8.445 -10.649 -10.123 1.00 98.31 92 VAL A C 1
ATOM 691 O O . VAL A 1 92 ? 8.640 -9.438 -10.153 1.00 98.31 92 VAL A O 1
ATOM 694 N N . GLU A 1 93 ? 9.423 -11.550 -10.027 1.00 98.25 93 GLU A N 1
ATOM 695 C CA . GLU A 1 93 ? 10.825 -11.192 -9.808 1.00 98.25 93 GLU A CA 1
ATOM 696 C C . GLU A 1 93 ? 11.341 -10.243 -10.902 1.00 98.25 93 GLU A C 1
ATOM 698 O O . GLU A 1 93 ? 11.841 -9.156 -10.604 1.00 98.25 93 GLU A O 1
ATOM 703 N N . ARG A 1 94 ? 11.104 -10.567 -12.183 1.00 98.38 94 ARG A N 1
ATOM 704 C CA . ARG A 1 94 ? 11.459 -9.669 -13.299 1.00 98.38 94 ARG A CA 1
ATOM 705 C C . ARG A 1 94 ? 10.727 -8.331 -13.233 1.00 98.38 94 ARG A C 1
ATOM 707 O O . ARG A 1 94 ? 11.307 -7.293 -13.548 1.00 98.38 94 ARG A O 1
ATOM 714 N N . GLY A 1 95 ? 9.452 -8.344 -12.848 1.00 98.62 95 GLY A N 1
ATOM 715 C CA . GLY A 1 95 ? 8.669 -7.124 -12.677 1.00 98.62 95 GLY A CA 1
ATOM 716 C C . GLY A 1 95 ? 9.225 -6.226 -11.572 1.00 98.62 95 GLY A C 1
ATOM 717 O O . GLY A 1 95 ? 9.305 -5.011 -11.761 1.00 98.62 95 GLY A O 1
ATOM 718 N N . LEU A 1 96 ? 9.649 -6.812 -10.449 1.00 98.56 96 LEU A N 1
ATOM 719 C CA . LEU A 1 96 ? 10.280 -6.101 -9.338 1.00 98.56 96 LEU A CA 1
ATOM 720 C C . LEU A 1 96 ? 11.609 -5.476 -9.759 1.00 98.56 96 LEU A C 1
ATOM 722 O O . LEU A 1 96 ? 11.817 -4.288 -9.514 1.00 98.56 96 LEU A O 1
ATOM 726 N N . ASP A 1 97 ? 12.472 -6.227 -10.445 1.00 98.44 97 ASP A N 1
ATOM 727 C CA . ASP A 1 97 ? 13.751 -5.703 -10.939 1.00 98.44 97 ASP A CA 1
ATOM 728 C C . ASP A 1 97 ? 13.552 -4.576 -11.956 1.00 98.44 97 ASP A C 1
ATOM 730 O O . ASP A 1 97 ? 14.254 -3.561 -11.926 1.00 98.44 97 ASP A O 1
ATOM 734 N N . ARG A 1 98 ? 12.537 -4.697 -12.817 1.00 98.25 98 ARG A N 1
ATOM 735 C CA . ARG A 1 98 ? 12.195 -3.646 -13.774 1.00 98.25 98 ARG A CA 1
ATOM 736 C C . ARG A 1 98 ? 11.672 -2.386 -13.088 1.00 98.25 98 ARG A C 1
ATOM 738 O O . ARG A 1 98 ? 12.106 -1.286 -13.433 1.00 98.25 98 ARG A O 1
ATOM 745 N N . LEU A 1 99 ? 10.773 -2.538 -12.113 1.00 98.31 99 LEU A N 1
ATOM 746 C CA . LEU A 1 99 ? 10.249 -1.418 -11.332 1.00 98.31 99 LEU A CA 1
ATOM 747 C C . LEU A 1 99 ? 11.358 -0.718 -10.542 1.00 98.31 99 LEU A C 1
ATOM 749 O O . LEU A 1 99 ? 11.411 0.510 -10.531 1.00 98.31 99 LEU A O 1
ATOM 753 N N . TRP A 1 100 ? 12.265 -1.491 -9.943 1.00 97.62 100 TRP A N 1
ATOM 754 C CA . TRP A 1 100 ? 13.454 -0.978 -9.270 1.00 97.62 100 TRP A CA 1
ATOM 755 C C . TRP A 1 100 ? 14.312 -0.122 -10.204 1.00 97.62 100 TRP A C 1
ATOM 757 O O . TRP A 1 100 ? 14.672 1.000 -9.852 1.00 97.62 100 TRP A O 1
ATOM 767 N N . GLY A 1 101 ? 14.589 -0.623 -11.412 1.00 96.94 101 GLY A N 1
ATOM 768 C CA . GLY A 1 101 ? 15.394 0.085 -12.407 1.00 96.94 101 GLY A CA 1
ATOM 769 C C . GLY A 1 101 ? 14.839 1.466 -12.767 1.00 96.94 101 GLY A C 1
ATOM 770 O O . GLY A 1 101 ? 15.612 2.403 -12.931 1.00 96.94 101 GLY A O 1
ATOM 771 N N . TRP A 1 102 ? 13.514 1.623 -12.838 1.00 97.12 102 TRP A N 1
ATOM 772 C CA . TRP A 1 102 ? 12.895 2.942 -13.016 1.00 97.12 102 TRP A CA 1
ATOM 773 C C . TRP A 1 102 ? 12.918 3.791 -11.749 1.00 97.12 102 TRP A C 1
ATOM 775 O O . TRP A 1 102 ? 13.172 4.989 -11.823 1.00 97.12 102 TRP A O 1
ATOM 785 N N . ALA A 1 103 ? 12.628 3.185 -10.598 1.00 96.12 103 ALA A N 1
ATOM 786 C CA . ALA A 1 103 ? 12.514 3.896 -9.331 1.00 96.12 103 ALA A CA 1
ATOM 787 C C . ALA A 1 103 ? 13.837 4.518 -8.870 1.00 96.12 103 ALA A C 1
ATOM 789 O O . ALA A 1 103 ? 13.815 5.577 -8.253 1.00 96.12 103 ALA A O 1
ATOM 790 N N . MET A 1 104 ? 14.963 3.874 -9.182 1.00 93.06 104 MET A N 1
ATOM 791 C CA . MET A 1 104 ? 16.300 4.315 -8.773 1.00 93.06 104 MET A CA 1
ATOM 792 C C . MET A 1 104 ? 17.072 5.031 -9.890 1.00 93.06 104 MET A C 1
ATOM 794 O O . MET A 1 104 ? 18.236 5.384 -9.704 1.00 93.06 104 MET A O 1
ATOM 798 N N . ALA A 1 105 ? 16.459 5.240 -11.060 1.00 93.25 105 ALA A N 1
ATOM 799 C CA . ALA A 1 105 ? 17.082 6.000 -12.136 1.00 93.25 105 ALA A CA 1
ATOM 800 C C . ALA A 1 105 ? 17.201 7.493 -11.760 1.00 93.25 105 ALA A C 1
ATOM 802 O O . ALA A 1 105 ? 16.307 8.020 -11.096 1.00 93.25 105 ALA A O 1
ATOM 803 N N . PRO A 1 106 ? 18.232 8.218 -12.245 1.00 88.50 106 PRO A N 1
ATOM 804 C CA . PRO A 1 106 ? 18.378 9.655 -11.982 1.00 88.50 106 PRO A CA 1
ATOM 805 C C . PRO A 1 106 ? 17.164 10.488 -12.418 1.00 88.50 106 PRO A C 1
ATOM 807 O O . PRO A 1 106 ? 16.822 11.482 -11.784 1.00 88.50 106 PRO A O 1
ATOM 810 N N . ALA A 1 107 ? 16.499 10.069 -13.498 1.00 89.88 107 ALA A N 1
ATOM 811 C CA . ALA A 1 107 ? 15.253 10.656 -13.964 1.00 89.88 107 ALA A CA 1
ATOM 812 C C . ALA A 1 107 ? 14.070 9.801 -13.494 1.00 89.88 107 ALA A C 1
ATOM 814 O O . ALA A 1 107 ? 13.743 8.782 -14.107 1.00 89.88 107 ALA A O 1
ATOM 815 N N . ALA A 1 108 ? 13.423 10.229 -12.408 1.00 85.19 108 ALA A N 1
ATOM 816 C CA . ALA A 1 108 ? 12.224 9.570 -11.909 1.00 85.19 108 ALA A CA 1
ATOM 817 C C . ALA A 1 108 ? 11.092 9.632 -12.955 1.00 85.19 108 ALA A C 1
ATOM 819 O O . ALA A 1 108 ? 10.924 10.661 -13.621 1.00 85.19 108 ALA A O 1
ATOM 820 N N . PRO A 1 109 ? 10.265 8.577 -13.082 1.00 93.00 109 PRO A N 1
ATOM 821 C CA . PRO A 1 109 ? 9.080 8.651 -13.921 1.00 93.00 109 PRO A CA 1
ATOM 822 C C . PRO A 1 109 ? 8.135 9.769 -13.468 1.00 93.00 109 PRO A C 1
ATOM 824 O O . PRO A 1 109 ? 8.102 10.149 -12.292 1.00 93.00 109 PRO A O 1
ATOM 827 N N . ALA A 1 110 ? 7.315 10.255 -14.401 1.00 92.38 110 ALA A N 1
ATOM 828 C CA . ALA A 1 110 ? 6.314 11.275 -14.114 1.00 92.38 110 ALA A CA 1
ATOM 829 C C . ALA A 1 110 ? 5.413 10.871 -12.934 1.00 92.38 110 ALA A C 1
ATOM 831 O O . ALA A 1 110 ? 5.079 9.696 -12.751 1.00 92.38 110 ALA A O 1
ATOM 832 N N . ALA A 1 111 ? 5.032 11.859 -12.124 1.00 92.81 111 ALA A N 1
ATOM 833 C CA . ALA A 1 111 ? 4.141 11.645 -10.995 1.00 92.81 111 ALA A CA 1
ATOM 834 C C . ALA A 1 111 ? 2.737 11.254 -11.497 1.00 92.81 111 ALA A C 1
ATOM 836 O O . ALA A 1 111 ? 2.140 12.021 -12.257 1.00 92.81 111 ALA A O 1
ATOM 837 N N . PRO A 1 112 ? 2.189 10.102 -11.075 1.00 96.62 112 PRO A N 1
ATOM 838 C CA . PRO A 1 112 ? 0.840 9.703 -11.448 1.00 96.62 112 PRO A CA 1
ATOM 839 C C . PRO A 1 112 ? -0.215 10.553 -10.726 1.00 96.62 112 PRO A C 1
ATOM 841 O O . PRO A 1 112 ? -0.032 11.006 -9.593 1.00 96.62 112 PRO A O 1
ATOM 844 N N . THR A 1 113 ? -1.360 10.730 -11.374 1.00 97.12 113 THR A N 1
ATOM 845 C CA . THR A 1 113 ? -2.554 11.378 -10.826 1.00 97.12 113 THR A CA 1
ATOM 846 C C . THR A 1 113 ? -3.278 10.490 -9.808 1.00 97.12 113 THR A C 1
ATOM 848 O O . THR A 1 113 ? -3.059 9.282 -9.711 1.00 97.12 113 THR A O 1
ATOM 851 N N . ALA A 1 114 ? -4.220 11.071 -9.054 1.00 95.56 114 ALA A N 1
ATOM 852 C CA . ALA A 1 114 ? -5.021 10.315 -8.083 1.00 95.56 114 ALA A CA 1
ATOM 853 C C . ALA A 1 114 ? -5.839 9.192 -8.737 1.00 95.56 114 ALA A C 1
ATOM 855 O O . ALA A 1 114 ? -5.982 8.118 -8.160 1.00 95.56 114 ALA A O 1
ATOM 856 N N . ARG A 1 115 ? -6.357 9.439 -9.947 1.00 96.69 115 ARG A N 1
ATOM 857 C CA . ARG A 1 115 ? -7.141 8.462 -10.711 1.00 96.69 115 ARG A CA 1
ATOM 858 C C . ARG A 1 115 ? -6.280 7.296 -11.190 1.00 96.69 115 ARG A C 1
ATOM 860 O O . ARG A 1 115 ? -6.737 6.160 -11.178 1.00 96.69 115 ARG A O 1
ATOM 867 N N . GLU A 1 116 ? -5.051 7.580 -11.604 1.00 97.69 116 GLU A N 1
ATOM 868 C CA . GLU A 1 116 ? -4.078 6.573 -12.036 1.00 97.69 116 GLU A CA 1
ATOM 869 C C . GLU A 1 116 ? -3.623 5.656 -10.896 1.00 97.69 116 GLU A C 1
ATOM 871 O O . GLU A 1 116 ? -3.275 4.505 -11.140 1.00 97.69 116 GLU A O 1
ATOM 876 N N . LEU A 1 117 ? -3.682 6.140 -9.653 1.00 97.81 117 LEU A N 1
ATOM 877 C CA . LEU A 1 117 ? -3.395 5.365 -8.447 1.00 97.81 117 LEU A CA 1
ATOM 878 C C . LEU A 1 117 ? -4.635 4.689 -7.826 1.00 97.81 117 LEU A C 1
ATOM 880 O O . LEU A 1 117 ? -4.556 4.196 -6.703 1.00 97.81 117 LEU A O 1
ATOM 884 N N . HIS A 1 118 ? -5.786 4.647 -8.505 1.00 96.56 118 HIS A N 1
ATOM 885 C CA . HIS A 1 118 ? -6.948 3.902 -7.999 1.00 96.56 118 HIS A CA 1
ATOM 886 C C . HIS A 1 118 ? -6.619 2.418 -7.796 1.00 96.56 118 HIS A C 1
ATOM 888 O O . HIS A 1 118 ? -5.997 1.783 -8.650 1.00 96.56 118 HIS A O 1
ATOM 894 N N . GLY A 1 119 ? -7.049 1.857 -6.665 1.00 97.06 119 GLY A N 1
ATOM 895 C CA . GLY A 1 119 ? -6.717 0.483 -6.286 1.00 97.06 119 GLY A CA 1
ATOM 896 C C . GLY A 1 119 ? -5.258 0.283 -5.861 1.00 97.06 119 GLY A C 1
ATOM 897 O O . GLY A 1 119 ? -4.856 -0.851 -5.599 1.00 97.06 119 GLY A O 1
ATOM 898 N N . LEU A 1 120 ? -4.462 1.356 -5.796 1.00 98.25 120 LEU A N 1
ATOM 899 C CA . LEU A 1 120 ? -3.097 1.337 -5.300 1.00 98.25 120 LEU A CA 1
ATOM 900 C C . LEU A 1 120 ? -3.009 2.034 -3.948 1.00 98.25 120 LEU A C 1
ATOM 902 O O . LEU A 1 120 ? -3.679 3.031 -3.675 1.00 98.25 120 LEU A O 1
ATOM 906 N N . PRO A 1 121 ? -2.125 1.556 -3.073 1.00 97.44 121 PRO A N 1
ATOM 907 C CA . PRO A 1 121 ? -2.058 2.049 -1.713 1.00 97.44 121 PRO A CA 1
ATOM 908 C C . PRO A 1 121 ? -1.120 3.258 -1.571 1.00 97.44 121 PRO A C 1
ATOM 910 O O . PRO A 1 121 ? -0.638 3.552 -0.481 1.00 97.44 121 PRO A O 1
ATOM 913 N N . PHE A 1 122 ? -0.856 3.949 -2.676 1.00 98.00 122 PHE A N 1
ATOM 914 C CA . PHE A 1 122 ? -0.008 5.132 -2.756 1.00 98.00 122 PHE A CA 1
ATOM 915 C C . PHE A 1 122 ? -0.859 6.352 -3.079 1.00 98.00 122 PHE A C 1
ATOM 917 O O . PHE A 1 122 ? -1.983 6.237 -3.569 1.00 98.00 122 PHE A O 1
ATOM 924 N N . THR A 1 123 ? -0.316 7.533 -2.817 1.00 96.50 123 THR A N 1
ATOM 925 C CA . THR A 1 123 ? -0.971 8.803 -3.141 1.00 96.50 123 THR A CA 1
ATOM 926 C C . THR A 1 123 ? -0.120 9.653 -4.067 1.00 96.50 123 THR A C 1
ATOM 928 O O . THR A 1 123 ? 1.104 9.565 -3.969 1.00 96.50 123 THR A O 1
ATOM 931 N N . PRO A 1 124 ? -0.725 10.495 -4.927 1.00 97.00 124 PRO A N 1
ATOM 932 C CA . PRO A 1 124 ? 0.032 11.365 -5.819 1.00 97.00 124 PRO A CA 1
ATOM 933 C C . PRO A 1 124 ? 1.003 12.234 -5.031 1.00 97.00 124 PRO A C 1
ATOM 935 O O . PRO A 1 124 ? 0.611 12.953 -4.112 1.00 97.00 124 PRO A O 1
ATOM 938 N N . SER A 1 125 ? 2.274 12.155 -5.392 1.00 95.50 125 SER A N 1
ATOM 939 C CA . SER A 1 125 ? 3.345 12.964 -4.824 1.00 95.50 125 SER A CA 1
ATOM 940 C C . SER A 1 125 ? 4.433 13.154 -5.871 1.00 95.50 125 SER A C 1
ATOM 942 O O . SER A 1 125 ? 4.338 12.629 -6.979 1.00 95.50 125 SER A O 1
ATOM 944 N N . ARG A 1 126 ? 5.501 13.863 -5.508 1.00 92.44 126 ARG A N 1
ATOM 945 C CA . ARG A 1 126 ? 6.708 13.936 -6.333 1.00 92.44 126 ARG A CA 1
ATOM 946 C C . ARG A 1 126 ? 7.215 12.527 -6.681 1.00 92.44 126 ARG A C 1
ATOM 948 O O . ARG A 1 126 ? 7.135 11.620 -5.845 1.00 92.44 126 ARG A O 1
ATOM 955 N N . GLY A 1 127 ? 7.706 12.353 -7.910 1.00 93.81 127 GLY A N 1
ATOM 956 C CA . GLY A 1 127 ? 8.156 11.054 -8.428 1.00 93.81 127 GLY A CA 1
ATOM 957 C C . GLY A 1 127 ? 9.358 10.485 -7.669 1.00 93.81 127 GLY A C 1
ATOM 958 O O . GLY A 1 127 ? 9.403 9.283 -7.421 1.00 93.81 127 GLY A O 1
ATOM 959 N N . ASP A 1 128 ? 10.265 11.356 -7.224 1.00 91.62 128 ASP A N 1
ATOM 960 C CA . ASP A 1 128 ? 11.438 11.021 -6.404 1.00 91.62 128 ASP A CA 1
ATOM 961 C C . ASP A 1 128 ? 11.087 10.460 -5.013 1.00 91.62 128 ASP A C 1
ATOM 963 O O . ASP A 1 128 ? 11.887 9.744 -4.423 1.00 91.62 128 ASP A O 1
ATOM 967 N N . ALA A 1 129 ? 9.879 10.714 -4.505 1.00 94.12 129 ALA A N 1
ATOM 968 C CA . ALA A 1 129 ? 9.373 10.090 -3.283 1.00 94.12 129 ALA A CA 1
ATOM 969 C C . ALA A 1 129 ? 8.481 8.873 -3.573 1.00 94.12 129 ALA A C 1
ATOM 971 O O . ALA A 1 129 ? 8.527 7.876 -2.852 1.00 94.12 129 ALA A O 1
ATOM 972 N N . LEU A 1 130 ? 7.645 8.950 -4.616 1.00 97.56 130 LEU A N 1
ATOM 973 C CA . LEU A 1 130 ? 6.660 7.913 -4.923 1.00 97.56 130 LEU A CA 1
ATOM 974 C C . LEU A 1 130 ? 7.318 6.623 -5.407 1.00 97.56 130 LEU A C 1
ATOM 976 O O . LEU A 1 130 ? 7.021 5.557 -4.872 1.00 97.56 130 LEU A O 1
ATOM 980 N N . TRP A 1 131 ? 8.180 6.700 -6.423 1.00 98.12 131 TRP A N 1
ATOM 981 C CA . TRP A 1 131 ? 8.673 5.505 -7.107 1.00 98.12 131 TRP A CA 1
ATOM 982 C C . TRP A 1 131 ? 9.631 4.676 -6.248 1.00 98.12 131 TRP A C 1
ATOM 984 O O . TRP A 1 131 ? 9.397 3.466 -6.153 1.00 98.12 131 TRP A O 1
ATOM 994 N N . PRO A 1 132 ? 10.620 5.269 -5.544 1.00 98.00 132 PRO A N 1
ATOM 995 C CA . PRO A 1 132 ? 1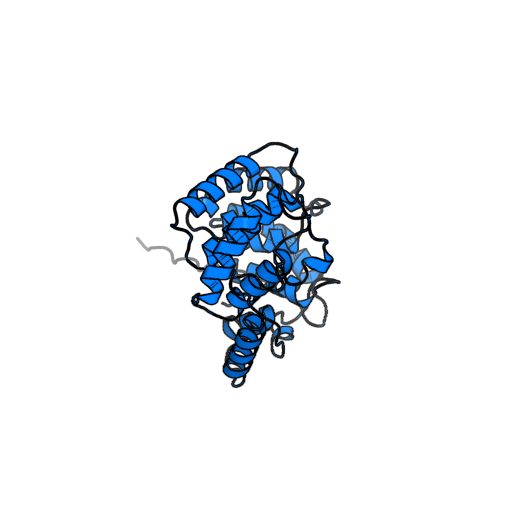1.434 4.525 -4.585 1.00 98.00 132 PRO A CA 1
ATOM 996 C C . PRO A 1 132 ? 10.592 3.844 -3.505 1.00 98.00 132 PRO A C 1
ATOM 998 O O . PRO A 1 132 ? 10.771 2.655 -3.245 1.00 98.00 132 PRO A O 1
ATOM 1001 N N . ALA A 1 133 ? 9.617 4.557 -2.929 1.00 98.44 133 ALA A N 1
ATOM 1002 C CA . ALA A 1 133 ? 8.724 3.990 -1.926 1.00 98.44 133 ALA A CA 1
ATOM 1003 C C . ALA A 1 133 ? 7.889 2.825 -2.472 1.00 98.44 133 ALA A C 1
ATOM 1005 O O . ALA A 1 133 ? 7.749 1.808 -1.795 1.00 98.44 133 ALA A O 1
ATOM 1006 N N . ALA A 1 134 ? 7.355 2.938 -3.691 1.00 98.75 134 ALA A N 1
ATOM 1007 C CA . ALA A 1 134 ? 6.571 1.870 -4.304 1.00 98.75 134 ALA A CA 1
ATOM 1008 C C . ALA A 1 134 ? 7.409 0.616 -4.580 1.00 98.75 134 ALA A C 1
ATOM 1010 O O . ALA A 1 134 ? 6.974 -0.490 -4.252 1.00 98.75 134 ALA A O 1
ATOM 1011 N N . ALA A 1 135 ? 8.610 0.789 -5.137 1.00 98.69 135 ALA A N 1
ATOM 1012 C CA . ALA A 1 135 ? 9.523 -0.312 -5.422 1.00 98.69 135 ALA A CA 1
ATOM 1013 C C . ALA A 1 135 ? 9.976 -1.020 -4.136 1.00 98.69 135 ALA A C 1
ATOM 1015 O O . ALA A 1 135 ? 9.891 -2.243 -4.053 1.00 98.69 135 ALA A O 1
ATOM 1016 N N . LEU A 1 136 ? 10.383 -0.262 -3.113 1.00 98.75 136 LEU A N 1
ATOM 1017 C CA . LEU A 1 136 ? 10.834 -0.808 -1.828 1.00 98.75 136 LEU A CA 1
ATOM 1018 C C . LEU A 1 136 ? 9.696 -1.476 -1.047 1.00 98.75 136 LEU A C 1
ATOM 1020 O O . LEU A 1 136 ? 9.894 -2.542 -0.465 1.00 98.75 136 LEU A O 1
ATOM 1024 N N . PHE A 1 137 ? 8.491 -0.898 -1.081 1.00 98.69 137 PHE A N 1
ATOM 1025 C CA . PHE A 1 137 ? 7.294 -1.520 -0.517 1.00 98.69 137 PHE A CA 1
ATOM 1026 C C . PHE A 1 137 ? 7.024 -2.886 -1.159 1.00 98.69 137 PHE A C 1
ATOM 1028 O O . PHE A 1 137 ? 6.867 -3.872 -0.444 1.00 98.69 137 PHE A O 1
ATOM 1035 N N . LEU A 1 138 ? 6.995 -2.960 -2.496 1.00 98.62 138 LEU A N 1
ATOM 1036 C CA . LEU A 1 138 ? 6.738 -4.216 -3.202 1.00 98.62 138 LEU A CA 1
ATOM 1037 C C . LEU A 1 138 ? 7.866 -5.235 -3.001 1.00 98.62 138 LEU A C 1
ATOM 1039 O O . LEU A 1 138 ? 7.579 -6.400 -2.760 1.00 98.62 138 LEU A O 1
ATOM 1043 N N . ALA A 1 139 ? 9.131 -4.813 -3.041 1.00 98.44 139 ALA A N 1
ATOM 1044 C CA . ALA A 1 139 ? 10.258 -5.705 -2.776 1.00 98.44 139 ALA A CA 1
ATOM 1045 C C . ALA A 1 139 ? 10.137 -6.348 -1.383 1.00 98.44 139 ALA A C 1
ATOM 1047 O O . ALA A 1 139 ? 10.235 -7.564 -1.251 1.00 98.44 139 ALA A O 1
ATOM 1048 N N . THR A 1 140 ? 9.823 -5.547 -0.361 1.00 98.25 140 THR A N 1
ATOM 1049 C CA . THR A 1 140 ? 9.668 -6.029 1.020 1.00 98.25 140 THR A CA 1
ATOM 1050 C C . THR A 1 140 ? 8.512 -7.026 1.152 1.00 98.25 140 THR A C 1
ATOM 1052 O O . THR A 1 140 ? 8.690 -8.098 1.715 1.00 98.25 140 THR A O 1
ATOM 1055 N N . ILE A 1 141 ? 7.320 -6.727 0.619 1.00 96.88 141 ILE A N 1
ATOM 1056 C CA . ILE A 1 141 ? 6.163 -7.634 0.778 1.00 96.88 141 ILE A CA 1
ATOM 1057 C C . ILE A 1 141 ? 6.260 -8.916 -0.064 1.00 96.88 141 ILE A C 1
ATOM 1059 O O . ILE A 1 141 ? 5.493 -9.846 0.179 1.00 96.88 141 ILE A O 1
ATOM 1063 N N . PHE A 1 142 ? 7.153 -8.953 -1.057 1.00 97.69 142 PHE A N 1
ATOM 1064 C CA . PHE A 1 142 ? 7.461 -10.148 -1.845 1.00 97.69 142 PHE A CA 1
ATOM 1065 C C . PHE A 1 142 ? 8.680 -10.924 -1.321 1.00 97.69 142 PHE A C 1
ATOM 1067 O O . PHE A 1 142 ? 9.105 -11.869 -1.974 1.00 97.69 142 PHE A O 1
ATOM 1074 N N . GLY A 1 143 ? 9.222 -10.589 -0.146 1.00 96.75 143 GLY A N 1
ATOM 1075 C CA . GLY A 1 143 ? 10.270 -11.399 0.488 1.00 96.75 143 GLY A CA 1
ATOM 1076 C C . GLY A 1 143 ? 11.709 -10.978 0.162 1.00 96.75 143 GLY A C 1
ATOM 1077 O O . GLY A 1 143 ? 12.646 -11.719 0.453 1.00 96.75 143 GLY A O 1
ATOM 1078 N N . ARG A 1 144 ? 11.912 -9.807 -0.460 1.00 97.81 144 ARG A N 1
ATOM 1079 C CA . ARG A 1 144 ? 13.245 -9.251 -0.763 1.00 97.81 144 ARG A CA 1
ATOM 1080 C C . ARG A 1 144 ? 13.752 -8.300 0.331 1.00 97.81 144 ARG A C 1
ATOM 1082 O O . ARG A 1 144 ? 14.667 -7.514 0.092 1.00 97.81 144 ARG A O 1
ATOM 1089 N N . GLU A 1 145 ? 13.173 -8.324 1.531 1.00 97.50 145 GLU A N 1
ATOM 1090 C CA . GLU A 1 145 ? 13.481 -7.369 2.605 1.00 97.50 145 GLU A CA 1
ATOM 1091 C C . GLU A 1 145 ? 14.933 -7.434 3.098 1.00 97.50 145 GLU A C 1
ATOM 1093 O O . GLU A 1 145 ? 15.465 -6.428 3.559 1.00 97.50 145 GLU A O 1
ATOM 1098 N N . GLN A 1 146 ? 15.589 -8.588 2.953 1.00 98.12 146 GLN A N 1
ATOM 1099 C CA . GLN A 1 146 ? 16.983 -8.787 3.364 1.00 98.12 146 GLN A CA 1
ATOM 1100 C C . GLN A 1 146 ? 18.003 -8.459 2.263 1.00 98.12 146 GLN A C 1
ATOM 1102 O O . GLN A 1 146 ? 19.210 -8.540 2.498 1.00 98.12 146 GLN A O 1
ATOM 1107 N N . GLU A 1 147 ? 17.566 -8.098 1.052 1.00 98.19 147 GLU A N 1
ATOM 1108 C CA . GLU A 1 147 ? 18.504 -7.752 -0.015 1.00 98.19 147 GLU A CA 1
ATOM 1109 C C . GLU A 1 147 ? 19.271 -6.461 0.330 1.00 98.19 147 GLU A C 1
ATOM 1111 O O . GLU A 1 147 ? 18.643 -5.450 0.666 1.00 98.19 147 GLU A O 1
ATOM 1116 N N . PRO A 1 148 ? 20.611 -6.416 0.168 1.00 98.25 148 PRO A N 1
ATOM 1117 C CA . PRO A 1 148 ? 21.406 -5.239 0.524 1.00 98.25 148 PRO A CA 1
ATOM 1118 C C . PRO A 1 148 ? 20.912 -3.936 -0.115 1.00 98.25 148 PRO A C 1
ATOM 1120 O O . PRO A 1 148 ? 20.821 -2.915 0.565 1.00 98.25 148 PRO A O 1
ATOM 1123 N N . ARG A 1 149 ? 20.511 -3.984 -1.395 1.00 97.44 149 ARG A N 1
ATOM 1124 C CA . ARG A 1 149 ? 19.956 -2.825 -2.114 1.00 97.44 149 ARG A CA 1
ATOM 1125 C C . ARG A 1 149 ? 18.635 -2.335 -1.513 1.00 97.44 149 ARG A C 1
ATOM 1127 O O . ARG A 1 149 ? 18.406 -1.132 -1.445 1.00 97.44 149 ARG A O 1
ATOM 1134 N N . VAL A 1 150 ? 17.780 -3.250 -1.045 1.00 98.31 150 VAL A N 1
ATOM 1135 C CA . VAL A 1 150 ? 16.495 -2.915 -0.413 1.00 98.31 150 VAL A CA 1
ATOM 1136 C C . VAL A 1 150 ? 16.752 -2.252 0.935 1.00 98.31 150 VAL A C 1
ATOM 1138 O O . VAL A 1 150 ? 16.208 -1.183 1.202 1.00 98.31 150 VAL A O 1
ATOM 1141 N N . ILE A 1 151 ? 17.653 -2.814 1.743 1.00 98.62 151 ILE A N 1
ATOM 1142 C CA . ILE A 1 151 ? 18.059 -2.233 3.028 1.00 98.62 151 ILE A CA 1
ATOM 1143 C C . ILE A 1 151 ? 18.657 -0.831 2.832 1.00 98.62 151 ILE A C 1
ATOM 1145 O O . ILE A 1 151 ? 18.300 0.100 3.555 1.00 98.62 151 ILE A O 1
ATOM 1149 N N . GLU A 1 152 ? 19.552 -0.652 1.861 1.00 98.12 152 GLU A N 1
ATOM 1150 C CA . GLU A 1 152 ? 20.146 0.651 1.546 1.00 98.12 152 GLU A CA 1
ATOM 1151 C C . GLU A 1 152 ? 19.086 1.675 1.119 1.00 98.12 152 GLU A C 1
ATOM 1153 O O . GLU A 1 152 ? 19.048 2.787 1.656 1.00 98.12 152 GLU A O 1
ATOM 1158 N N . GLY A 1 153 ? 18.172 1.277 0.232 1.00 97.88 153 GLY A N 1
ATOM 1159 C CA . GLY A 1 153 ? 17.048 2.108 -0.185 1.00 97.88 153 GLY A CA 1
ATOM 1160 C C . GLY A 1 153 ? 16.152 2.512 0.989 1.00 97.88 153 GLY A C 1
ATOM 1161 O O . GLY A 1 153 ? 15.824 3.688 1.135 1.00 97.88 153 GLY A O 1
ATOM 1162 N N . LEU A 1 154 ? 15.811 1.583 1.888 1.00 98.25 154 LEU A N 1
ATOM 1163 C CA . LEU A 1 154 ? 15.016 1.884 3.085 1.00 98.25 154 LEU A CA 1
ATOM 1164 C C . LEU A 1 154 ? 15.745 2.841 4.042 1.00 98.25 154 LEU A C 1
ATOM 1166 O O . LEU A 1 154 ? 15.109 3.749 4.578 1.00 98.25 154 LEU A O 1
ATOM 1170 N N . ARG A 1 155 ? 17.071 2.720 4.211 1.00 97.94 155 ARG A N 1
ATOM 1171 C CA . ARG A 1 155 ? 17.872 3.700 4.977 1.00 97.94 155 ARG A CA 1
ATOM 1172 C C . ARG A 1 155 ? 17.818 5.087 4.349 1.00 97.94 155 ARG A C 1
ATOM 1174 O O . ARG A 1 155 ? 17.763 6.077 5.076 1.00 97.94 155 ARG A O 1
ATOM 1181 N N . HIS A 1 156 ? 17.847 5.171 3.021 1.00 96.25 156 HIS A N 1
ATOM 1182 C CA . HIS A 1 156 ? 17.691 6.441 2.323 1.00 96.25 156 HIS A CA 1
ATOM 1183 C C . HIS A 1 156 ? 16.300 7.044 2.572 1.00 96.25 156 HIS A C 1
ATOM 1185 O O . HIS A 1 156 ? 16.217 8.185 3.026 1.00 96.25 156 HIS A O 1
ATOM 1191 N N . LEU A 1 157 ? 15.220 6.268 2.399 1.00 96.56 157 LEU A N 1
ATOM 1192 C CA . LEU A 1 157 ? 13.859 6.749 2.677 1.00 96.56 157 LEU A CA 1
ATOM 1193 C C . LEU A 1 157 ? 13.669 7.161 4.141 1.00 96.56 157 LEU A C 1
ATOM 1195 O O . LEU A 1 157 ? 12.982 8.143 4.409 1.00 96.56 157 LEU A O 1
ATOM 1199 N N . GLU A 1 158 ? 14.286 6.449 5.088 1.00 96.75 158 GLU A N 1
ATOM 1200 C CA . GLU A 1 158 ? 14.260 6.821 6.503 1.00 96.75 158 GLU A CA 1
ATOM 1201 C C . GLU A 1 158 ? 14.880 8.207 6.727 1.00 96.75 158 GLU A C 1
ATOM 1203 O O . GLU A 1 158 ? 14.288 9.037 7.418 1.00 96.75 158 GLU A O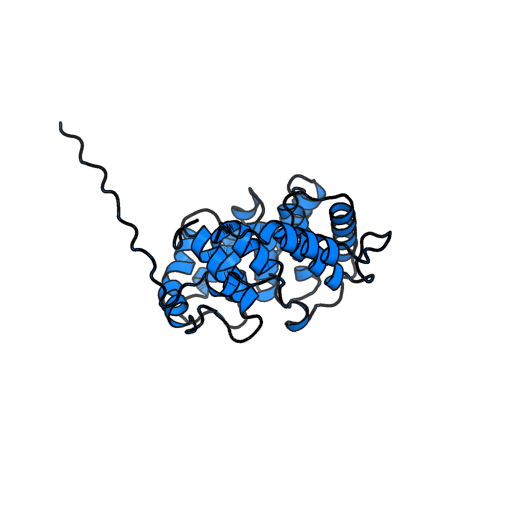 1
ATOM 1208 N N . LYS A 1 159 ? 16.036 8.490 6.109 1.00 95.38 159 LYS A N 1
ATOM 1209 C CA . LYS A 1 159 ? 16.670 9.818 6.160 1.00 95.38 159 LYS A CA 1
ATOM 1210 C C . LYS A 1 159 ? 15.781 10.893 5.539 1.00 95.38 159 LYS A C 1
ATOM 1212 O O . LYS A 1 159 ? 15.621 11.946 6.146 1.00 95.38 159 LYS A O 1
ATOM 1217 N N . CYS A 1 160 ? 15.170 10.620 4.387 1.00 93.88 160 CYS A N 1
ATOM 1218 C CA . CYS A 1 160 ? 14.232 11.548 3.751 1.00 93.88 160 CYS A CA 1
ATOM 1219 C C . CYS A 1 160 ? 13.020 11.841 4.642 1.00 93.88 160 CYS A C 1
ATOM 1221 O O . CYS A 1 160 ? 12.610 12.990 4.749 1.00 93.88 160 CYS A O 1
ATOM 1223 N N . LEU A 1 161 ? 12.471 10.824 5.313 1.00 93.88 161 LEU A N 1
ATOM 1224 C CA . LEU A 1 161 ? 11.319 10.982 6.202 1.00 93.88 161 LEU A CA 1
ATOM 1225 C C . LEU A 1 161 ? 11.656 11.785 7.469 1.00 93.88 161 LEU A C 1
ATOM 1227 O O . LEU A 1 161 ? 10.799 12.503 7.980 1.00 93.88 161 LEU A O 1
ATOM 1231 N N . MET A 1 162 ? 12.896 11.681 7.959 1.00 92.25 162 MET A N 1
ATOM 1232 C CA . MET A 1 162 ? 13.414 12.543 9.029 1.00 92.25 162 MET A CA 1
ATOM 1233 C C . MET A 1 162 ? 13.707 13.973 8.551 1.00 92.25 162 MET A C 1
ATOM 1235 O O . MET A 1 162 ? 13.770 14.878 9.378 1.00 92.25 162 MET A O 1
ATOM 1239 N N . GLY A 1 163 ? 13.906 14.172 7.245 1.00 80.50 163 GLY A N 1
ATOM 1240 C CA . GLY A 1 163 ? 14.138 15.480 6.639 1.00 80.50 163 GLY A CA 1
ATOM 1241 C C . GLY A 1 163 ? 12.974 16.457 6.858 1.00 80.50 163 GLY A C 1
ATOM 1242 O O . GLY A 1 163 ? 11.809 16.057 6.984 1.00 80.50 163 GLY A O 1
ATOM 1243 N N . GLY A 1 164 ? 13.320 17.747 6.925 1.00 63.72 164 GLY A N 1
ATOM 1244 C CA . GLY A 1 164 ? 12.413 18.868 7.211 1.00 63.72 164 GLY A CA 1
ATOM 1245 C C . GLY A 1 164 ? 11.332 19.122 6.150 1.00 63.72 164 GLY A C 1
ATOM 1246 O O . GLY A 1 164 ? 11.071 18.281 5.291 1.00 63.72 164 GLY A O 1
ATOM 1247 N N . ASP A 1 165 ? 10.669 20.275 6.252 1.00 63.31 165 ASP A N 1
ATOM 1248 C CA . ASP A 1 165 ? 9.336 20.592 5.700 1.00 63.31 165 ASP A CA 1
ATOM 1249 C C . ASP A 1 165 ? 9.150 20.497 4.173 1.00 63.31 165 ASP A C 1
ATOM 1251 O O . ASP A 1 165 ? 8.014 20.521 3.696 1.00 63.31 165 ASP A O 1
ATOM 1255 N N . ASP A 1 166 ? 10.215 20.294 3.396 1.00 83.31 166 ASP A N 1
ATOM 1256 C CA . ASP A 1 166 ? 10.167 20.259 1.924 1.00 83.31 166 ASP A CA 1
ATOM 1257 C C . ASP A 1 166 ? 9.336 19.091 1.354 1.00 83.31 166 ASP A C 1
ATOM 1259 O O . ASP A 1 166 ? 8.895 19.117 0.199 1.00 83.31 166 ASP A O 1
ATOM 1263 N N . LEU A 1 167 ? 9.083 18.052 2.160 1.00 87.62 167 LEU A N 1
ATOM 1264 C CA . LEU A 1 167 ? 8.191 16.950 1.800 1.00 87.62 167 LEU A CA 1
ATOM 1265 C C . LEU A 1 167 ? 6.767 17.180 2.314 1.00 87.62 167 LEU A C 1
ATOM 1267 O O . LEU A 1 167 ? 6.496 17.104 3.513 1.00 87.62 167 LEU A O 1
ATOM 1271 N N . GLY A 1 168 ? 5.820 17.326 1.385 1.00 92.06 168 GLY A N 1
ATOM 1272 C CA . GLY A 1 168 ? 4.391 17.315 1.703 1.00 92.06 168 GLY A CA 1
ATOM 1273 C C . GLY A 1 168 ? 3.892 15.956 2.221 1.00 92.06 168 GLY A C 1
ATOM 1274 O O . GLY A 1 168 ? 4.486 14.902 1.969 1.00 92.06 168 GLY A O 1
ATOM 1275 N N . TRP A 1 169 ? 2.739 15.959 2.898 1.00 93.88 169 TRP A N 1
ATOM 1276 C CA . TRP A 1 169 ? 2.166 14.777 3.559 1.00 93.88 169 TRP A CA 1
ATOM 1277 C C . TRP A 1 169 ? 1.976 13.548 2.662 1.00 93.88 169 TRP A C 1
ATOM 1279 O O . TRP A 1 169 ? 2.171 12.425 3.121 1.00 93.88 169 TRP A O 1
ATOM 1289 N N . ALA A 1 170 ? 1.628 13.736 1.387 1.00 95.19 170 ALA A N 1
ATOM 1290 C CA . ALA A 1 170 ? 1.479 12.628 0.443 1.00 95.19 170 ALA A CA 1
ATOM 1291 C C . ALA A 1 170 ? 2.809 11.895 0.188 1.00 95.19 170 ALA A C 1
ATOM 1293 O O . ALA A 1 170 ? 2.848 10.665 0.185 1.00 95.19 170 ALA A O 1
ATOM 1294 N N . ALA A 1 171 ? 3.913 12.640 0.044 1.00 95.62 171 ALA A N 1
ATOM 1295 C CA . ALA A 1 171 ? 5.246 12.061 -0.110 1.00 95.62 171 ALA A CA 1
ATOM 1296 C C . ALA A 1 171 ? 5.652 11.306 1.161 1.00 95.62 171 ALA A C 1
ATOM 1298 O O . ALA A 1 171 ? 5.988 10.125 1.092 1.00 95.62 171 ALA A O 1
ATOM 1299 N N . ARG A 1 172 ? 5.514 11.944 2.334 1.00 95.81 172 ARG A N 1
ATOM 1300 C CA . ARG A 1 172 ? 5.808 11.313 3.633 1.00 95.81 172 ARG A CA 1
ATOM 1301 C C . ARG A 1 172 ? 4.983 10.044 3.862 1.00 95.81 172 ARG A C 1
ATOM 1303 O O . ARG A 1 172 ? 5.520 9.047 4.332 1.00 95.81 172 ARG A O 1
ATOM 1310 N N . SER A 1 173 ? 3.704 10.046 3.477 1.00 96.31 173 SER A N 1
ATOM 1311 C CA . SER A 1 173 ? 2.839 8.864 3.561 1.00 96.31 173 SER A CA 1
ATOM 1312 C C . SER A 1 173 ? 3.343 7.716 2.688 1.00 96.31 173 SER A C 1
ATOM 1314 O O . SER A 1 173 ? 3.294 6.568 3.127 1.00 96.31 173 SER A O 1
ATOM 1316 N N . ASN A 1 174 ? 3.812 7.996 1.468 1.00 98.00 174 ASN A N 1
ATOM 1317 C CA . ASN A 1 174 ? 4.386 6.969 0.598 1.00 98.00 174 ASN A CA 1
ATOM 1318 C C . ASN A 1 174 ? 5.666 6.386 1.224 1.00 98.00 174 ASN A C 1
ATOM 1320 O O . ASN A 1 174 ? 5.779 5.164 1.322 1.00 98.00 174 ASN A O 1
ATOM 1324 N N . LEU A 1 175 ? 6.568 7.241 1.730 1.00 97.81 175 LEU A N 1
ATOM 1325 C CA . LEU A 1 175 ? 7.793 6.819 2.425 1.00 97.81 175 LEU A CA 1
ATOM 1326 C C . LEU A 1 175 ? 7.487 5.946 3.648 1.00 97.81 175 LEU A C 1
ATOM 1328 O O . LEU A 1 175 ? 8.014 4.839 3.760 1.00 97.81 175 LEU A O 1
ATOM 1332 N N . LEU A 1 176 ? 6.591 6.407 4.533 1.00 97.88 176 LEU A N 1
ATOM 1333 C CA . LEU A 1 176 ? 6.159 5.654 5.713 1.00 97.88 176 LEU A CA 1
ATOM 1334 C C . LEU A 1 176 ? 5.697 4.253 5.322 1.00 97.88 176 LEU A C 1
ATOM 1336 O O . LEU A 1 176 ? 6.004 3.287 6.011 1.00 97.88 176 LEU A O 1
ATOM 1340 N N . ARG A 1 177 ? 4.960 4.136 4.219 1.00 97.56 177 ARG A N 1
ATOM 1341 C CA . ARG A 1 177 ? 4.397 2.866 3.780 1.00 97.56 177 ARG A CA 1
ATOM 1342 C C . ARG A 1 177 ? 5.449 1.820 3.450 1.00 97.56 177 ARG A C 1
ATOM 1344 O O . ARG A 1 177 ? 5.256 0.662 3.807 1.00 97.56 177 ARG A O 1
ATOM 1351 N N . ALA A 1 178 ? 6.541 2.225 2.807 1.00 98.31 178 ALA A N 1
ATOM 1352 C CA . ALA A 1 178 ? 7.670 1.342 2.536 1.00 98.31 178 ALA A CA 1
ATOM 1353 C C . ALA A 1 178 ? 8.352 0.890 3.837 1.00 98.31 178 ALA A C 1
ATOM 1355 O O . ALA A 1 178 ? 8.642 -0.291 4.003 1.00 98.31 178 ALA A O 1
ATOM 1356 N N . LEU A 1 179 ? 8.534 1.805 4.796 1.00 98.44 179 LEU A N 1
ATOM 1357 C CA . LEU A 1 179 ? 9.145 1.485 6.092 1.00 98.44 179 LEU A CA 1
ATOM 1358 C C . LEU A 1 179 ? 8.239 0.596 6.962 1.00 98.44 179 LEU A C 1
ATOM 1360 O O . LEU A 1 179 ? 8.727 -0.292 7.656 1.00 98.44 179 LEU A O 1
ATOM 1364 N N . ALA A 1 180 ? 6.921 0.814 6.923 1.00 97.88 180 ALA A N 1
ATOM 1365 C CA . ALA A 1 180 ? 5.944 0.150 7.786 1.00 97.88 180 ALA A CA 1
ATOM 1366 C C . ALA A 1 180 ? 5.805 -1.355 7.520 1.00 97.88 180 ALA A C 1
ATOM 1368 O O . ALA A 1 180 ? 5.429 -2.092 8.429 1.00 97.88 180 ALA A O 1
ATOM 1369 N N . VAL A 1 181 ? 6.105 -1.815 6.302 1.00 97.06 181 VAL A N 1
ATOM 1370 C CA . VAL A 1 181 ? 6.057 -3.246 5.957 1.00 97.06 181 VAL A CA 1
ATOM 1371 C C . VAL A 1 181 ? 7.343 -3.998 6.274 1.00 97.06 181 VAL A C 1
ATOM 1373 O O . VAL A 1 181 ? 7.331 -5.225 6.276 1.00 97.06 181 VAL A O 1
ATOM 1376 N N . HIS A 1 182 ? 8.438 -3.298 6.569 1.00 98.12 182 HIS A N 1
ATOM 1377 C CA . HIS A 1 182 ? 9.702 -3.949 6.881 1.00 98.12 182 HIS A CA 1
ATOM 1378 C C . HIS A 1 182 ? 9.813 -4.258 8.389 1.00 98.12 182 HIS A C 1
ATOM 1380 O O . HIS A 1 182 ? 9.620 -3.354 9.213 1.00 98.12 182 HIS A O 1
ATOM 1386 N N . PRO A 1 183 ? 10.209 -5.486 8.789 1.00 96.06 183 PRO A N 1
ATOM 1387 C CA . PRO A 1 183 ? 10.280 -5.901 10.195 1.00 96.06 183 PRO A CA 1
ATOM 1388 C C . PRO A 1 183 ? 11.097 -4.971 11.106 1.00 96.06 183 PRO A C 1
ATOM 1390 O O . PRO A 1 183 ? 10.675 -4.667 12.222 1.00 96.06 183 PRO A O 1
ATOM 1393 N N . GLU A 1 184 ? 12.246 -4.484 10.635 1.00 96.88 184 GLU A N 1
ATOM 1394 C CA . GLU A 1 184 ? 13.113 -3.570 11.395 1.00 96.88 184 GLU A CA 1
ATOM 1395 C C . GLU A 1 184 ? 12.762 -2.083 11.213 1.00 96.88 184 GLU A C 1
ATOM 1397 O O . GLU A 1 184 ? 12.518 -1.385 12.200 1.00 96.88 184 GLU A O 1
ATOM 1402 N N . PHE A 1 185 ? 12.672 -1.590 9.969 1.00 98.00 185 PHE A N 1
ATOM 1403 C CA . PHE A 1 185 ? 12.437 -0.165 9.695 1.00 98.00 185 PHE A CA 1
ATOM 1404 C C . PHE A 1 185 ? 11.082 0.359 10.188 1.00 98.00 185 PHE A C 1
ATOM 1406 O O . PHE A 1 185 ? 10.974 1.553 10.469 1.00 98.00 185 PHE A O 1
ATOM 1413 N N . CYS A 1 186 ? 10.078 -0.496 10.415 1.00 97.44 186 CYS A N 1
ATOM 1414 C CA . CYS A 1 186 ? 8.820 -0.074 11.044 1.00 97.44 186 CYS A CA 1
ATOM 1415 C C . CYS A 1 186 ? 9.003 0.455 12.486 1.00 97.44 186 CYS A C 1
ATOM 1417 O O . CYS A 1 186 ? 8.112 1.110 13.026 1.00 97.44 186 CYS A O 1
ATOM 1419 N N . ARG A 1 187 ? 10.160 0.195 13.116 1.00 96.69 187 ARG A N 1
ATOM 1420 C CA . ARG A 1 187 ? 10.572 0.720 14.436 1.00 96.69 187 ARG A CA 1
ATOM 1421 C C . ARG A 1 187 ? 11.662 1.794 14.336 1.00 96.69 187 ARG A C 1
ATOM 1423 O O . ARG A 1 187 ? 12.177 2.241 15.367 1.00 96.69 187 ARG A O 1
ATOM 1430 N N . GLY A 1 188 ? 12.016 2.176 13.112 1.00 96.00 188 GLY A N 1
ATOM 1431 C CA . GLY A 1 188 ? 13.103 3.085 12.787 1.00 96.00 188 GLY A CA 1
ATOM 1432 C C . GLY A 1 188 ? 12.882 4.517 13.272 1.00 96.00 188 GLY A C 1
ATOM 1433 O O . GLY A 1 188 ? 11.790 4.914 13.692 1.00 96.00 188 GLY A O 1
ATOM 1434 N N . ARG A 1 189 ? 13.945 5.317 13.208 1.00 95.62 189 ARG A N 1
ATOM 1435 C CA . ARG A 1 189 ? 13.938 6.732 13.604 1.00 95.62 189 ARG A CA 1
ATOM 1436 C C . ARG A 1 189 ? 13.043 7.570 12.698 1.00 95.62 189 ARG A C 1
ATOM 1438 O O . ARG A 1 189 ? 12.335 8.429 13.208 1.00 95.62 189 ARG A O 1
ATOM 1445 N N . GLY A 1 190 ? 12.995 7.269 11.398 1.00 95.00 190 GLY A N 1
ATOM 1446 C CA . GLY A 1 190 ? 12.114 7.979 10.462 1.00 95.00 190 GLY A CA 1
ATOM 1447 C C . GLY A 1 190 ? 10.636 7.789 10.788 1.00 95.00 190 GLY A C 1
ATOM 1448 O O . GLY A 1 190 ? 9.874 8.752 10.793 1.00 95.00 190 GLY A O 1
ATOM 1449 N N . VAL A 1 191 ? 10.233 6.569 11.157 1.00 96.81 191 VAL A N 1
ATOM 1450 C CA . VAL A 1 191 ? 8.857 6.298 11.601 1.00 96.81 191 VAL A CA 1
ATOM 1451 C C . VAL A 1 191 ? 8.545 7.055 12.892 1.00 96.81 191 VAL A C 1
ATOM 1453 O O . VAL A 1 191 ? 7.484 7.663 12.998 1.00 96.81 191 VAL A O 1
ATOM 1456 N N . LYS A 1 192 ? 9.463 7.063 13.866 1.00 95.50 192 LYS A N 1
ATOM 1457 C CA . LYS A 1 192 ? 9.279 7.809 15.124 1.00 95.50 192 LYS A CA 1
ATOM 1458 C C . LYS A 1 192 ? 9.120 9.312 14.884 1.00 95.50 192 LYS A C 1
ATOM 1460 O O . LYS A 1 192 ? 8.167 9.881 15.408 1.00 95.50 192 LYS A O 1
ATOM 1465 N N . ALA A 1 193 ? 9.974 9.902 14.048 1.00 93.50 193 ALA A N 1
ATOM 1466 C CA . ALA A 1 193 ? 9.906 11.316 13.681 1.00 93.50 193 ALA A CA 1
ATOM 1467 C C . ALA A 1 193 ? 8.583 11.664 12.977 1.00 93.50 193 ALA A C 1
ATOM 1469 O O . ALA A 1 193 ? 7.946 12.663 13.297 1.00 93.50 193 ALA A O 1
ATOM 1470 N N . PHE A 1 194 ? 8.106 10.803 12.073 1.00 93.94 194 PHE A N 1
ATOM 1471 C CA . PHE A 1 194 ? 6.803 10.997 11.435 1.00 93.94 194 PHE A CA 1
ATOM 1472 C C . PHE A 1 194 ? 5.643 10.950 12.444 1.00 93.94 194 PHE A C 1
ATOM 1474 O O . PHE A 1 194 ? 4.718 11.755 12.365 1.00 93.94 194 PHE A O 1
ATOM 1481 N N . LEU A 1 195 ? 5.685 10.027 13.413 1.00 94.06 195 LEU A N 1
ATOM 1482 C CA . LEU A 1 195 ? 4.681 9.963 14.482 1.00 94.06 195 LEU A CA 1
ATOM 1483 C C . LEU A 1 195 ? 4.711 11.206 15.384 1.00 94.06 195 LEU A C 1
ATOM 1485 O O . LEU A 1 195 ? 3.662 11.604 15.878 1.00 94.06 195 LEU A O 1
ATOM 1489 N N . GLU A 1 196 ? 5.886 11.793 15.615 1.00 91.88 196 GLU A N 1
ATOM 1490 C CA . GLU A 1 196 ? 6.055 13.048 16.363 1.00 91.88 196 GLU A CA 1
ATOM 1491 C C . GLU A 1 196 ? 5.406 14.214 15.631 1.00 91.88 196 GLU A C 1
ATOM 1493 O O . GLU A 1 196 ? 4.530 14.862 16.195 1.00 91.88 196 GLU A O 1
ATOM 1498 N N . GLN A 1 197 ? 5.704 14.372 14.343 1.00 90.38 197 GLN A N 1
ATOM 1499 C CA . GLN A 1 197 ? 5.077 15.397 13.507 1.00 90.38 197 GLN A CA 1
ATOM 1500 C C . GLN A 1 197 ? 3.552 15.242 13.465 1.00 90.38 197 GLN A C 1
ATOM 1502 O O . GLN A 1 197 ? 2.826 16.225 13.566 1.00 90.38 197 GLN A O 1
ATOM 1507 N N . LEU A 1 198 ? 3.036 14.010 13.356 1.00 90.31 198 LEU A N 1
ATOM 1508 C CA . LEU A 1 198 ? 1.591 13.776 13.407 1.00 90.31 198 LEU A CA 1
ATOM 1509 C C . LEU A 1 198 ? 0.969 14.179 14.746 1.00 90.31 198 LEU A C 1
ATOM 1511 O O . LEU A 1 198 ? -0.145 14.690 14.741 1.00 90.31 198 LEU A O 1
ATOM 1515 N N . LEU A 1 199 ? 1.649 13.951 15.872 1.00 88.50 199 LEU A N 1
ATOM 1516 C CA . LEU A 1 199 ? 1.159 14.374 17.189 1.00 88.50 199 LEU A CA 1
ATOM 1517 C C . LEU A 1 199 ? 1.126 15.900 17.325 1.00 88.50 199 LEU A C 1
ATOM 1519 O O . LEU A 1 199 ? 0.239 16.425 17.989 1.00 88.50 199 LEU A O 1
ATOM 1523 N N . GLU A 1 200 ? 2.060 16.601 16.688 1.00 87.69 200 GLU A N 1
ATOM 1524 C CA . GLU A 1 200 ? 2.093 18.065 16.680 1.00 87.69 200 GLU A CA 1
ATOM 1525 C C . GLU A 1 200 ? 0.955 18.663 15.842 1.00 87.69 200 GLU A C 1
ATOM 1527 O O . GLU A 1 200 ? 0.373 19.676 16.228 1.00 87.69 200 GLU A O 1
ATOM 1532 N N . VAL A 1 201 ? 0.602 18.034 14.710 1.00 85.88 201 VAL A N 1
ATOM 1533 C CA . VAL A 1 201 ? -0.407 18.578 13.779 1.00 85.88 201 VAL A CA 1
ATOM 1534 C C . VAL A 1 201 ? -1.810 17.990 13.923 1.00 85.88 201 VAL A C 1
ATOM 1536 O O . VAL A 1 201 ? -2.747 18.523 13.327 1.00 85.88 201 VAL A O 1
ATOM 1539 N N . ILE A 1 202 ? -1.977 16.892 14.663 1.00 82.75 202 ILE A N 1
ATOM 1540 C CA . ILE A 1 202 ? -3.279 16.307 15.003 1.00 82.75 202 ILE A CA 1
ATOM 1541 C C . ILE A 1 202 ? -3.544 16.625 16.480 1.00 82.75 202 ILE A C 1
ATOM 1543 O O . ILE A 1 202 ? -3.116 15.862 17.349 1.00 82.75 202 ILE A O 1
ATOM 1547 N N . PRO A 1 203 ? -4.261 17.723 16.792 1.00 68.19 203 PRO A N 1
ATOM 1548 C CA . PRO A 1 203 ? -4.741 17.963 18.147 1.00 68.19 203 PRO A CA 1
ATOM 1549 C C . PRO A 1 203 ? -5.570 16.769 18.626 1.00 68.19 203 PRO A C 1
ATOM 1551 O O . PRO A 1 203 ? -6.222 16.112 17.812 1.00 68.19 203 PRO A O 1
ATOM 1554 N N . GLU A 1 204 ? -5.638 16.538 19.940 1.00 64.88 204 GLU A N 1
ATOM 1555 C CA . GLU A 1 204 ? -6.355 15.398 20.544 1.00 64.88 204 GLU A CA 1
ATOM 1556 C C . GLU A 1 204 ? -7.807 15.217 20.046 1.00 64.88 204 GLU A C 1
ATOM 1558 O O . GLU A 1 204 ? -8.340 14.108 20.084 1.00 64.88 204 GLU A O 1
ATOM 1563 N N . GLN A 1 205 ? -8.440 16.290 19.553 1.00 61.34 205 GLN A N 1
ATOM 1564 C CA . GLN A 1 205 ? -9.789 16.299 18.966 1.00 61.34 205 GLN A CA 1
ATOM 1565 C C . GLN A 1 205 ? -9.870 17.103 17.649 1.00 61.34 205 GLN A C 1
ATOM 1567 O O . GLN A 1 205 ? -10.948 17.524 17.230 1.00 61.34 205 GLN A O 1
ATOM 1572 N N . GLY A 1 206 ? -8.727 17.377 17.017 1.00 66.12 206 GLY A N 1
ATOM 1573 C CA . GLY A 1 206 ? -8.641 18.255 15.853 1.00 66.12 206 GLY A CA 1
ATOM 1574 C C . GLY A 1 206 ? -8.993 17.572 14.528 1.00 66.12 206 GLY A C 1
ATOM 1575 O O . GLY A 1 206 ? -8.977 16.342 14.423 1.00 66.12 206 GLY A O 1
ATOM 1576 N N . PRO A 1 207 ? -9.304 18.359 13.482 1.00 75.94 207 PRO A N 1
ATOM 1577 C CA . PRO A 1 207 ? -9.545 17.817 12.155 1.00 75.94 207 PRO A CA 1
ATOM 1578 C C . PRO A 1 207 ? -8.280 17.155 11.604 1.00 75.94 207 PRO A C 1
ATOM 1580 O O . PRO A 1 207 ? -7.159 17.591 11.857 1.00 75.94 207 PRO A O 1
ATOM 1583 N N . TRP A 1 208 ? -8.474 16.119 10.791 1.00 85.31 208 TRP A N 1
ATOM 1584 C CA . TRP A 1 208 ? -7.376 15.482 10.075 1.00 85.31 208 TRP A CA 1
ATOM 1585 C C . TRP A 1 208 ? -6.660 16.503 9.165 1.00 85.31 208 TRP A C 1
ATOM 1587 O O . TRP A 1 208 ? -7.344 17.202 8.407 1.00 85.31 208 TRP A O 1
ATOM 1597 N N . PRO A 1 209 ? -5.316 16.596 9.198 1.00 84.62 209 PRO A N 1
ATOM 1598 C CA . PRO A 1 209 ? -4.569 17.597 8.448 1.00 84.62 209 PRO A CA 1
ATOM 1599 C C . PRO A 1 209 ? -4.901 17.604 6.955 1.00 84.62 209 PRO A C 1
ATOM 1601 O O . PRO A 1 209 ? -4.989 16.561 6.294 1.00 84.62 209 PRO A O 1
ATOM 1604 N N . ARG A 1 210 ? -5.050 18.806 6.389 1.00 84.62 210 ARG A N 1
ATOM 1605 C CA . ARG A 1 210 ? -5.299 18.968 4.954 1.00 84.62 210 ARG A CA 1
ATOM 1606 C C . ARG A 1 210 ? -4.120 18.400 4.159 1.00 84.62 210 ARG A C 1
ATOM 1608 O O . ARG A 1 210 ? -2.966 18.710 4.426 1.00 84.62 210 ARG A O 1
ATOM 1615 N N . GLY A 1 211 ? -4.424 17.575 3.159 1.00 86.50 211 GLY A N 1
ATOM 1616 C CA . GLY A 1 211 ? -3.415 16.937 2.307 1.00 86.50 211 GLY A CA 1
ATOM 1617 C C . GLY A 1 211 ? -2.817 15.643 2.871 1.00 86.50 211 GLY A C 1
ATOM 1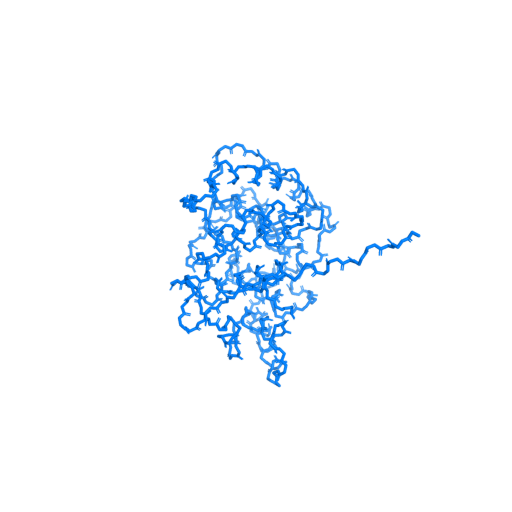618 O O . GLY A 1 211 ? -2.130 14.942 2.131 1.00 86.50 211 GLY A O 1
ATOM 1619 N N . LEU A 1 212 ? -3.110 15.275 4.124 1.00 91.81 212 LEU A N 1
ATOM 1620 C CA . LEU A 1 212 ? -2.719 13.984 4.686 1.00 91.81 212 LEU A CA 1
ATOM 1621 C C . LEU A 1 212 ? -3.678 12.886 4.187 1.00 91.81 212 LEU A C 1
ATOM 1623 O O . LEU A 1 212 ? -4.882 12.954 4.461 1.00 91.81 212 LEU A O 1
ATOM 1627 N N . PRO A 1 213 ? -3.205 11.863 3.452 1.00 94.25 213 PRO A N 1
ATOM 1628 C CA . PRO A 1 213 ? -4.094 10.888 2.833 1.00 94.25 213 PRO A CA 1
ATOM 1629 C C . PRO A 1 213 ? -4.630 9.887 3.862 1.00 94.25 213 PRO A C 1
ATOM 1631 O O . PRO A 1 213 ? -4.003 8.875 4.166 1.00 94.25 213 PRO A O 1
ATOM 1634 N N . PHE A 1 214 ? -5.820 10.184 4.392 1.00 94.62 214 PHE A N 1
ATOM 1635 C CA . PHE A 1 214 ? -6.430 9.490 5.532 1.00 94.62 214 PHE A CA 1
ATOM 1636 C C . PHE A 1 214 ? -6.367 7.957 5.446 1.00 94.62 214 PHE A C 1
ATOM 1638 O O . PHE A 1 214 ? -5.813 7.318 6.331 1.00 94.62 214 PHE A O 1
ATOM 1645 N N . HIS A 1 215 ? -6.887 7.355 4.372 1.00 95.81 215 HIS A N 1
ATOM 1646 C CA . HIS A 1 215 ? -7.010 5.894 4.269 1.00 95.81 215 HIS A CA 1
ATOM 1647 C C . HIS A 1 215 ? -5.638 5.201 4.221 1.00 95.81 215 HIS A C 1
ATOM 1649 O O . HIS A 1 215 ? -5.431 4.186 4.883 1.00 95.81 215 HIS A O 1
ATOM 1655 N N . GLN A 1 216 ? -4.694 5.767 3.465 1.00 97.12 216 GLN A N 1
ATOM 1656 C CA . GLN A 1 216 ? -3.334 5.251 3.321 1.00 97.12 216 GLN A CA 1
ATOM 1657 C C . GLN A 1 216 ? -2.549 5.373 4.630 1.00 97.12 216 GLN A C 1
ATOM 1659 O O . GLN A 1 216 ? -1.908 4.409 5.043 1.00 97.12 216 GLN A O 1
ATOM 1664 N N . VAL A 1 217 ? -2.638 6.521 5.307 1.00 96.56 217 VAL A N 1
ATOM 1665 C CA . VAL A 1 217 ? -1.940 6.757 6.578 1.00 96.56 217 VAL A CA 1
ATOM 1666 C C . VAL A 1 217 ? -2.529 5.899 7.689 1.00 96.56 217 VAL A C 1
ATOM 1668 O O . VAL A 1 217 ? -1.770 5.252 8.399 1.00 96.56 217 VAL A O 1
ATOM 1671 N N . VAL A 1 218 ? -3.858 5.815 7.819 1.00 96.19 218 VAL A N 1
ATOM 1672 C CA . VAL A 1 218 ? -4.504 4.943 8.815 1.00 96.19 218 VAL A CA 1
ATOM 1673 C C . VAL A 1 218 ? -4.077 3.489 8.621 1.00 96.19 218 VAL A C 1
ATOM 1675 O O . VAL A 1 218 ? -3.709 2.826 9.591 1.00 96.19 218 VAL A O 1
ATOM 1678 N N . ASN A 1 219 ? -4.059 3.003 7.376 1.00 97.88 219 ASN A N 1
ATOM 1679 C CA . ASN A 1 219 ? -3.573 1.659 7.082 1.00 97.88 219 ASN A CA 1
ATOM 1680 C C . ASN A 1 219 ? -2.094 1.486 7.452 1.00 97.88 219 ASN A C 1
ATOM 1682 O O . ASN A 1 219 ? -1.766 0.537 8.159 1.00 97.88 219 ASN A O 1
ATOM 1686 N N . ALA A 1 220 ? -1.220 2.413 7.053 1.00 97.38 220 ALA A N 1
ATOM 1687 C CA . ALA A 1 220 ? 0.204 2.352 7.377 1.00 97.38 220 ALA A CA 1
ATOM 1688 C C . ALA A 1 220 ? 0.458 2.356 8.894 1.00 97.38 220 ALA A C 1
ATOM 1690 O O . ALA A 1 220 ? 1.208 1.525 9.397 1.00 97.38 220 ALA A O 1
ATOM 1691 N N . LEU A 1 221 ? -0.216 3.242 9.635 1.00 96.94 221 LEU A N 1
ATOM 1692 C CA . LEU A 1 221 ? -0.113 3.345 11.091 1.00 96.94 221 LEU A CA 1
ATOM 1693 C C . LEU A 1 221 ? -0.585 2.070 11.798 1.00 96.94 221 LEU A C 1
ATOM 1695 O O . LEU A 1 221 ? 0.007 1.680 12.800 1.00 96.94 221 LEU A O 1
ATOM 1699 N N . ALA A 1 222 ? -1.609 1.395 11.272 1.00 96.25 222 ALA A N 1
ATOM 1700 C CA . ALA A 1 222 ? -2.093 0.135 11.829 1.00 96.25 222 ALA A CA 1
ATOM 1701 C C . ALA A 1 222 ? -1.121 -1.043 11.627 1.00 96.25 222 ALA A C 1
ATOM 1703 O O . ALA A 1 222 ? -1.233 -2.040 12.336 1.00 96.25 222 ALA A O 1
ATOM 1704 N N . HIS A 1 223 ? -0.168 -0.938 10.694 1.00 95.62 223 HIS A N 1
ATOM 1705 C CA . HIS A 1 223 ? 0.923 -1.907 10.540 1.00 95.62 223 HIS A CA 1
ATOM 1706 C C . HIS A 1 223 ? 2.095 -1.653 11.498 1.00 95.62 223 HIS A C 1
ATOM 1708 O O . HIS A 1 223 ? 2.917 -2.546 11.705 1.00 95.62 223 HIS A O 1
ATOM 1714 N N . LEU A 1 224 ? 2.184 -0.464 12.101 1.00 96.50 224 LEU A N 1
ATOM 1715 C CA . LEU A 1 224 ? 3.290 -0.136 12.991 1.00 96.50 224 LEU A CA 1
ATOM 1716 C C . LEU A 1 224 ? 3.159 -0.857 14.340 1.00 96.50 224 LEU A C 1
ATOM 1718 O O . LEU A 1 224 ? 2.077 -0.899 14.933 1.00 96.50 224 LEU A O 1
ATOM 1722 N N . PRO A 1 225 ? 4.267 -1.377 14.888 1.00 92.06 225 PRO A N 1
ATOM 1723 C CA . PRO A 1 225 ? 4.259 -2.000 16.198 1.00 92.06 225 PRO A CA 1
ATOM 1724 C C . PRO A 1 225 ? 4.127 -0.961 17.321 1.00 92.06 225 PRO A C 1
ATOM 1726 O O . PRO A 1 225 ? 4.635 0.158 17.251 1.00 92.06 225 PRO A O 1
ATOM 1729 N N . GLY A 1 226 ? 3.526 -1.386 18.431 1.00 88.31 226 GLY A N 1
ATOM 1730 C CA . GLY A 1 226 ? 3.482 -0.613 19.670 1.00 88.31 226 GLY A CA 1
ATOM 1731 C C . GLY A 1 226 ? 2.262 0.299 19.814 1.00 88.31 226 GLY A C 1
ATOM 1732 O O . GLY A 1 226 ? 1.393 0.402 18.953 1.00 88.31 226 GLY A O 1
ATOM 1733 N N . ARG A 1 227 ? 2.163 0.947 20.981 1.00 88.44 227 ARG A N 1
ATOM 1734 C CA . ARG A 1 227 ? 0.946 1.674 21.379 1.00 88.44 227 ARG A CA 1
ATOM 1735 C C . ARG A 1 227 ? 0.835 3.065 20.764 1.00 88.44 227 ARG A C 1
ATOM 1737 O O . ARG A 1 227 ? -0.287 3.535 20.617 1.00 88.44 227 ARG A O 1
ATOM 1744 N N . ARG A 1 228 ? 1.950 3.702 20.387 1.00 87.69 228 ARG A N 1
ATOM 1745 C CA . ARG A 1 228 ? 1.976 5.098 19.913 1.00 87.69 228 ARG A CA 1
ATOM 1746 C C . ARG A 1 228 ? 1.119 5.298 18.661 1.00 87.69 228 ARG A C 1
ATOM 1748 O O . ARG A 1 228 ? 0.198 6.105 18.687 1.00 87.69 228 ARG A O 1
ATOM 1755 N N . ALA A 1 229 ? 1.348 4.497 17.619 1.00 90.31 229 ALA A N 1
ATOM 1756 C CA . ALA A 1 229 ? 0.558 4.556 16.388 1.00 90.31 229 ALA A CA 1
ATOM 1757 C C . ALA A 1 229 ? -0.924 4.229 16.640 1.00 90.31 229 ALA A C 1
ATOM 1759 O O . ALA A 1 229 ? -1.805 4.960 16.201 1.00 90.31 229 ALA A O 1
ATOM 1760 N N . SER A 1 230 ? -1.217 3.197 17.441 1.00 89.50 230 SER A N 1
ATOM 1761 C CA . SER A 1 230 ? -2.605 2.891 17.822 1.00 89.50 230 SER A CA 1
ATOM 1762 C C . SER A 1 230 ? -3.270 4.022 18.621 1.00 89.50 230 SER A C 1
ATOM 1764 O O . SER A 1 230 ? -4.472 4.233 18.496 1.00 89.50 230 SER A O 1
ATOM 1766 N N . GLY A 1 231 ? -2.500 4.753 19.434 1.00 88.88 231 GLY A N 1
ATOM 1767 C CA . GLY A 1 231 ? -2.961 5.888 20.228 1.00 88.88 231 GLY A CA 1
ATOM 1768 C C . GLY A 1 231 ? -3.414 7.049 19.352 1.00 88.88 231 GLY A C 1
ATOM 1769 O O . GLY A 1 231 ? -4.481 7.589 19.606 1.00 88.88 231 GLY A O 1
ATOM 1770 N N . LEU A 1 232 ? -2.678 7.337 18.272 1.00 89.62 232 LEU A N 1
ATOM 1771 C CA . LEU A 1 232 ? -3.068 8.326 17.258 1.00 89.62 232 LEU A CA 1
ATOM 1772 C C . LEU A 1 232 ? -4.383 7.971 16.551 1.00 89.62 232 LEU A C 1
ATOM 1774 O O . LEU A 1 232 ? -5.150 8.854 16.185 1.00 89.62 232 LEU A O 1
ATOM 1778 N N . LEU A 1 233 ? -4.654 6.679 16.350 1.00 90.62 233 LEU A N 1
ATOM 1779 C CA . LEU A 1 233 ? -5.849 6.233 15.630 1.00 90.62 233 LEU A CA 1
ATOM 1780 C C . LEU A 1 233 ? -7.104 6.191 16.509 1.00 90.62 233 LEU A C 1
ATOM 1782 O O . LEU A 1 233 ? -8.209 6.345 15.993 1.00 90.62 233 LEU A O 1
ATOM 1786 N N . ARG A 1 234 ? -6.962 5.989 17.826 1.00 89.06 234 ARG A N 1
ATOM 1787 C CA . ARG A 1 234 ? -8.098 5.823 18.752 1.00 89.06 234 ARG A CA 1
ATOM 1788 C C . ARG A 1 234 ? -9.103 6.982 18.724 1.00 89.06 234 ARG A C 1
ATOM 1790 O O . ARG A 1 234 ? -10.290 6.675 18.616 1.00 89.06 234 ARG A O 1
ATOM 1797 N N . PRO A 1 235 ? -8.689 8.264 18.778 1.00 87.56 235 PRO A N 1
ATOM 1798 C CA . PRO A 1 235 ? -9.625 9.389 18.717 1.00 87.56 235 PRO A CA 1
ATOM 1799 C C . PRO A 1 235 ? -10.448 9.442 17.423 1.00 87.56 235 PRO A C 1
ATOM 1801 O O . PRO A 1 235 ? -11.547 9.985 17.411 1.00 87.56 235 PRO A O 1
ATOM 1804 N N . LEU A 1 236 ? -9.954 8.841 16.336 1.00 88.62 236 LEU A N 1
ATOM 1805 C CA . LEU A 1 236 ? -10.600 8.869 15.019 1.00 88.62 236 LEU A CA 1
ATOM 1806 C C . LEU A 1 236 ? -11.659 7.773 14.850 1.00 88.62 236 LEU A C 1
ATOM 1808 O O . LEU A 1 236 ? -12.477 7.840 13.931 1.00 88.62 236 LEU A O 1
ATOM 1812 N N . LEU A 1 237 ? -11.653 6.758 15.719 1.00 90.44 237 LEU A N 1
ATOM 1813 C CA . LEU A 1 237 ? -12.519 5.585 15.603 1.00 90.44 237 LEU A CA 1
ATOM 1814 C C . LEU A 1 237 ? -14.022 5.924 15.613 1.00 90.44 237 LEU A C 1
ATOM 1816 O O . LEU A 1 237 ? -14.731 5.380 14.763 1.00 90.44 237 LEU A O 1
ATOM 1820 N N . PRO A 1 238 ? -14.539 6.818 16.484 1.00 90.12 238 PRO A N 1
ATOM 1821 C CA . PRO A 1 238 ? -15.956 7.186 16.454 1.00 90.12 238 PRO A CA 1
ATOM 1822 C C . PRO A 1 238 ? -16.362 7.842 15.129 1.00 90.12 238 PRO A C 1
ATOM 1824 O O . PRO A 1 238 ? -17.382 7.479 14.545 1.00 90.12 238 PRO A O 1
ATOM 1827 N N . GLY A 1 239 ? -15.530 8.755 14.614 1.00 90.25 239 GLY A N 1
ATOM 1828 C CA . GLY A 1 239 ? -15.758 9.405 13.322 1.00 90.25 239 GLY A CA 1
ATOM 1829 C C . GLY A 1 239 ? -15.716 8.414 12.158 1.00 90.25 239 GLY A C 1
ATOM 1830 O O . GLY A 1 239 ? -16.549 8.483 11.258 1.00 90.25 239 GLY A O 1
ATOM 1831 N N . LEU A 1 240 ? -14.801 7.441 12.204 1.00 92.19 240 LEU A N 1
ATOM 1832 C CA . LEU A 1 240 ? -14.724 6.366 11.215 1.00 92.19 240 LEU A CA 1
ATOM 1833 C C . LEU A 1 240 ? -15.988 5.497 11.216 1.00 92.19 240 LEU A C 1
ATOM 1835 O O . LEU A 1 240 ? -16.507 5.193 10.143 1.00 92.19 240 LEU A O 1
ATOM 1839 N N . ALA A 1 241 ? -16.498 5.123 12.393 1.00 93.06 241 ALA A N 1
ATOM 1840 C CA . ALA A 1 241 ? -17.735 4.352 12.509 1.00 93.06 241 ALA A CA 1
ATOM 1841 C C . ALA A 1 241 ? -18.945 5.138 11.979 1.00 93.06 241 ALA A C 1
ATOM 1843 O O . ALA A 1 241 ? -19.742 4.596 11.218 1.00 93.06 241 ALA A O 1
ATOM 1844 N N . ALA A 1 242 ? -19.043 6.428 12.319 1.00 92.88 242 ALA A N 1
ATOM 1845 C CA . ALA A 1 242 ? -20.118 7.305 11.853 1.00 92.88 242 ALA A CA 1
ATOM 1846 C C . ALA A 1 242 ? -20.069 7.576 10.337 1.00 92.88 242 ALA A C 1
ATOM 1848 O O . ALA A 1 242 ? -21.103 7.812 9.719 1.00 92.88 242 ALA A O 1
ATOM 1849 N N . ALA A 1 243 ? -18.880 7.535 9.730 1.00 93.81 243 ALA A N 1
ATOM 1850 C CA . ALA A 1 243 ? -18.688 7.760 8.299 1.00 93.81 243 ALA A CA 1
ATOM 1851 C C . ALA A 1 243 ? -18.965 6.523 7.422 1.00 93.81 243 ALA A C 1
ATOM 1853 O O . ALA A 1 243 ? -18.891 6.632 6.194 1.00 93.81 243 ALA A O 1
ATOM 1854 N N . GLN A 1 244 ? -19.241 5.355 8.014 1.00 96.25 244 GLN A N 1
ATOM 1855 C CA . GLN A 1 244 ? -19.568 4.148 7.256 1.00 96.25 244 GLN A CA 1
ATOM 1856 C C . GLN A 1 244 ? -20.929 4.311 6.565 1.00 96.25 244 GLN A C 1
ATOM 1858 O O . GLN A 1 244 ? -21.921 4.693 7.186 1.00 96.25 244 GLN A O 1
ATOM 1863 N N . ALA A 1 245 ? -20.989 4.010 5.271 1.00 96.12 245 ALA A N 1
ATOM 1864 C CA . ALA A 1 245 ? -22.239 4.023 4.527 1.00 96.12 245 ALA A CA 1
ATOM 1865 C C . ALA A 1 245 ? -23.115 2.802 4.868 1.00 96.12 245 ALA A C 1
ATOM 1867 O O . ALA A 1 245 ? -22.639 1.786 5.375 1.00 96.12 245 ALA A O 1
ATOM 1868 N N . ARG A 1 246 ? -24.412 2.887 4.535 1.00 95.25 246 ARG A N 1
ATOM 1869 C CA . ARG A 1 246 ? -25.398 1.818 4.792 1.00 95.25 246 ARG A CA 1
ATOM 1870 C C . ARG A 1 246 ? -25.074 0.487 4.122 1.00 95.25 246 ARG A C 1
ATOM 1872 O O . ARG A 1 246 ? -25.483 -0.562 4.600 1.00 95.25 246 ARG A O 1
ATOM 1879 N N . ASP A 1 247 ? -24.356 0.549 3.009 1.00 93.94 247 ASP A N 1
ATOM 1880 C CA . ASP A 1 247 ? -23.885 -0.605 2.252 1.00 93.94 247 ASP A CA 1
ATOM 1881 C C . ASP A 1 247 ? -22.545 -1.148 2.778 1.00 93.94 247 ASP A C 1
ATOM 1883 O O . ASP A 1 247 ? -21.927 -1.958 2.104 1.00 93.94 247 ASP A O 1
ATOM 1887 N N . GLY A 1 248 ? -22.075 -0.704 3.949 1.00 94.56 248 GLY A N 1
ATOM 1888 C CA . GLY A 1 248 ? -20.858 -1.193 4.603 1.00 94.56 248 GLY A CA 1
ATOM 1889 C C . GLY A 1 248 ? -19.554 -0.561 4.108 1.00 94.56 248 GLY A C 1
ATOM 1890 O O . GLY A 1 248 ? -18.521 -0.730 4.758 1.00 94.56 248 GLY A O 1
ATOM 1891 N N . TRP A 1 249 ? -19.581 0.196 3.007 1.00 96.44 249 TRP A N 1
ATOM 1892 C CA . TRP A 1 249 ? -18.399 0.833 2.423 1.00 96.44 249 TRP A CA 1
ATOM 1893 C C . TRP A 1 249 ? -18.019 2.161 3.100 1.00 96.44 249 TRP A C 1
ATOM 1895 O O . TRP A 1 249 ? -18.852 2.882 3.650 1.00 96.44 249 TRP A O 1
ATOM 1905 N N . TRP A 1 250 ? -16.761 2.557 2.918 1.00 96.25 250 TRP A N 1
ATOM 1906 C CA . TRP A 1 250 ? -16.232 3.894 3.179 1.00 96.25 250 TRP A CA 1
ATOM 1907 C C . TRP A 1 250 ? -15.779 4.598 1.901 1.00 96.25 250 TRP A C 1
ATOM 1909 O O . TRP A 1 250 ? -15.397 3.988 0.901 1.00 96.25 250 TRP A O 1
ATOM 1919 N N . GLY A 1 251 ? -15.764 5.928 1.972 1.00 92.56 251 GLY A N 1
ATOM 1920 C CA . GLY A 1 251 ? -15.285 6.791 0.901 1.00 92.56 251 GLY A CA 1
ATOM 1921 C C . GLY A 1 251 ? -16.324 7.060 -0.190 1.00 92.56 251 GLY A C 1
ATOM 1922 O O . GLY A 1 251 ? -17.351 6.393 -0.306 1.00 92.56 251 GLY A O 1
ATOM 1923 N N . ARG A 1 252 ? -16.040 8.093 -0.993 1.00 91.44 252 ARG A N 1
ATOM 1924 C CA . ARG A 1 252 ? -16.866 8.517 -2.141 1.00 91.44 252 ARG A CA 1
ATOM 1925 C C . ARG A 1 252 ? -16.314 8.024 -3.481 1.00 91.44 252 ARG A C 1
ATOM 1927 O O . ARG A 1 252 ? -17.073 7.697 -4.380 1.00 91.44 252 ARG A O 1
ATOM 1934 N N . THR A 1 253 ? -14.990 7.954 -3.597 1.00 92.88 253 THR A N 1
ATOM 1935 C CA . THR A 1 253 ? -14.252 7.464 -4.773 1.00 92.88 253 THR A CA 1
ATOM 1936 C C . THR A 1 253 ? -13.375 6.295 -4.370 1.00 92.88 253 THR A C 1
ATOM 1938 O O . THR A 1 253 ? -12.916 6.280 -3.228 1.00 92.88 253 THR A O 1
ATOM 1941 N N . ASP A 1 254 ? -13.123 5.357 -5.285 1.00 95.00 254 ASP A N 1
ATOM 1942 C CA . ASP A 1 254 ? -12.322 4.153 -5.011 1.00 95.00 254 ASP A CA 1
ATOM 1943 C C . ASP A 1 254 ? -12.796 3.418 -3.737 1.00 95.00 254 ASP A C 1
ATOM 1945 O O . ASP A 1 254 ? -12.014 3.064 -2.852 1.00 95.00 254 ASP A O 1
ATOM 1949 N N . ARG A 1 255 ? -14.131 3.310 -3.596 1.00 95.75 255 ARG A N 1
ATOM 1950 C CA . ARG A 1 255 ? -14.818 2.912 -2.351 1.00 95.75 255 ARG A CA 1
ATOM 1951 C C . ARG A 1 255 ? -14.345 1.555 -1.859 1.00 95.75 255 ARG A C 1
ATOM 1953 O O . ARG A 1 255 ? -14.048 1.398 -0.678 1.00 95.75 255 ARG A O 1
ATOM 1960 N N . GLU A 1 256 ? -14.240 0.598 -2.775 1.00 97.44 256 GLU A N 1
ATOM 1961 C CA . GLU A 1 256 ? -13.819 -0.757 -2.446 1.00 97.44 256 GLU A CA 1
ATOM 1962 C C . GLU A 1 256 ? -12.410 -0.775 -1.852 1.00 97.44 256 GLU A C 1
ATOM 1964 O O . GLU A 1 256 ? -12.201 -1.307 -0.761 1.00 97.44 256 GLU A O 1
ATOM 1969 N N . PHE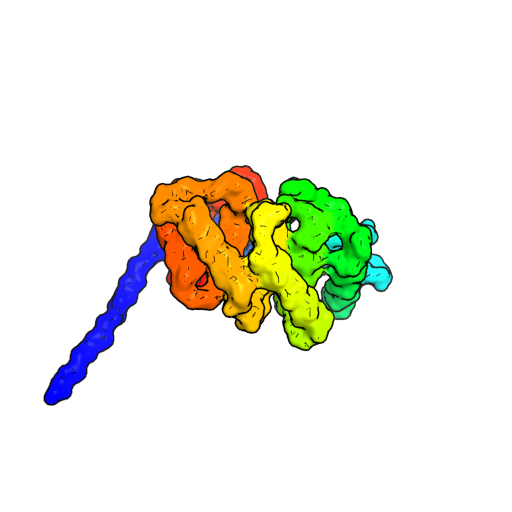 A 1 257 ? -11.452 -0.131 -2.517 1.00 97.94 257 PHE A N 1
ATOM 1970 C CA . PHE A 1 257 ? -10.069 -0.155 -2.067 1.00 97.94 257 PHE A CA 1
ATOM 1971 C C . PHE A 1 257 ? -9.847 0.650 -0.781 1.00 97.94 257 PHE A C 1
ATOM 1973 O O . PHE A 1 257 ? -9.137 0.220 0.127 1.00 97.94 257 PHE A O 1
ATOM 1980 N N . LYS A 1 258 ? -10.510 1.799 -0.640 1.00 97.44 258 LYS A N 1
ATOM 1981 C CA . LYS A 1 258 ? -10.473 2.580 0.606 1.00 97.44 258 LYS A CA 1
ATOM 1982 C C . LYS A 1 258 ? -11.064 1.818 1.781 1.00 97.44 258 LYS A C 1
ATOM 1984 O O . LYS A 1 258 ? -10.497 1.845 2.870 1.00 97.44 258 LYS A O 1
ATOM 1989 N N . SER A 1 259 ? -12.161 1.106 1.554 1.00 98.06 259 SER A N 1
ATOM 1990 C CA . SER A 1 259 ? -12.751 0.239 2.571 1.00 98.06 259 SER A CA 1
ATOM 1991 C C . SER A 1 259 ? -11.826 -0.918 2.911 1.00 98.06 259 SER A C 1
ATOM 1993 O O . SER A 1 259 ? -11.657 -1.229 4.084 1.00 98.06 259 SER A O 1
ATOM 1995 N N . PHE A 1 260 ? -11.153 -1.497 1.913 1.00 98.44 260 PHE A N 1
ATOM 1996 C CA . PHE A 1 260 ? -10.153 -2.539 2.125 1.00 98.44 260 PHE A CA 1
ATOM 1997 C C . PHE A 1 260 ? -9.038 -2.053 3.060 1.00 98.44 260 PHE A C 1
ATOM 1999 O O . PHE A 1 260 ? -8.724 -2.735 4.035 1.00 98.44 260 PHE A O 1
ATOM 2006 N N . LEU A 1 261 ? -8.498 -0.848 2.835 1.00 98.25 261 LEU A N 1
ATOM 2007 C CA . LEU A 1 261 ? -7.467 -0.256 3.694 1.00 98.25 261 LEU A CA 1
ATOM 2008 C C . LEU A 1 261 ? -7.940 -0.078 5.145 1.00 98.25 261 LEU A C 1
ATOM 2010 O O . LEU A 1 261 ? -7.189 -0.401 6.069 1.00 98.25 261 LEU A O 1
ATOM 2014 N N . LEU A 1 262 ? -9.172 0.402 5.355 1.00 97.81 262 LEU A N 1
ATOM 2015 C CA . LEU A 1 262 ? -9.724 0.612 6.698 1.00 97.81 262 LEU A CA 1
ATOM 2016 C C . LEU A 1 262 ? -10.049 -0.704 7.404 1.00 97.81 262 LEU A C 1
ATOM 2018 O O . LEU A 1 262 ? -9.689 -0.862 8.565 1.00 97.81 262 LEU A O 1
ATOM 2022 N N . VAL A 1 263 ? -10.663 -1.672 6.722 1.00 97.62 263 VAL A N 1
ATOM 2023 C CA . VAL A 1 263 ? -10.934 -2.999 7.299 1.00 97.62 263 VAL A CA 1
ATOM 2024 C C . VAL A 1 263 ? -9.636 -3.696 7.678 1.00 97.62 263 VAL A C 1
ATOM 2026 O O . VAL A 1 263 ? -9.518 -4.222 8.786 1.00 97.62 263 VAL A O 1
ATOM 2029 N N . HIS A 1 264 ? -8.637 -3.645 6.798 1.00 97.44 264 HIS A N 1
ATOM 2030 C CA . HIS A 1 264 ? -7.321 -4.199 7.076 1.00 97.44 264 HIS A CA 1
ATOM 2031 C C . HIS A 1 264 ? -6.668 -3.509 8.287 1.00 97.44 264 HIS A C 1
ATOM 2033 O O . HIS A 1 264 ? -6.144 -4.187 9.170 1.00 97.44 264 HIS A O 1
ATOM 2039 N N . ALA A 1 265 ? -6.782 -2.179 8.393 1.00 97.00 265 ALA A N 1
ATOM 2040 C CA . ALA A 1 265 ? -6.306 -1.426 9.552 1.00 97.00 265 ALA A CA 1
ATOM 2041 C C . ALA A 1 265 ? -7.017 -1.841 10.853 1.00 97.00 265 ALA A C 1
ATOM 2043 O O . ALA A 1 265 ? -6.362 -2.132 11.852 1.00 97.00 265 ALA A O 1
ATOM 2044 N N . LEU A 1 266 ? -8.351 -1.922 10.845 1.00 96.12 266 LEU A N 1
ATOM 2045 C CA . LEU A 1 266 ? -9.150 -2.307 12.012 1.00 96.12 266 LEU A CA 1
ATOM 2046 C C . LEU A 1 266 ? -8.836 -3.736 12.481 1.00 96.12 266 LEU A C 1
ATOM 2048 O O . LEU A 1 266 ? -8.730 -3.972 13.686 1.00 96.12 266 LEU A O 1
ATOM 2052 N N . LYS A 1 267 ? -8.628 -4.679 11.552 1.00 94.88 267 LYS A N 1
ATOM 2053 C CA . LYS A 1 267 ? -8.175 -6.044 11.872 1.00 94.88 267 LYS A CA 1
ATOM 2054 C C . LYS A 1 267 ? -6.780 -6.051 12.503 1.00 94.88 267 LYS A C 1
ATOM 2056 O O . LYS A 1 267 ? -6.578 -6.722 13.516 1.00 94.88 267 LYS A O 1
ATOM 2061 N N . ASN A 1 268 ? -5.836 -5.267 11.979 1.00 94.06 268 ASN A N 1
ATOM 2062 C CA . ASN A 1 268 ? -4.483 -5.171 12.544 1.00 94.06 268 ASN A CA 1
ATOM 2063 C C . ASN A 1 268 ? -4.470 -4.536 13.943 1.00 94.06 268 ASN A C 1
ATOM 2065 O O . ASN A 1 268 ? -3.686 -4.946 14.799 1.00 94.06 268 ASN A O 1
ATOM 2069 N N . LEU A 1 269 ? -5.399 -3.617 14.215 1.00 93.00 269 LEU A N 1
ATOM 2070 C CA . LEU A 1 269 ? -5.615 -3.036 15.543 1.00 93.00 269 LEU A CA 1
ATOM 2071 C C . LEU A 1 269 ? -6.341 -3.977 16.524 1.00 93.00 269 LEU A C 1
ATOM 2073 O O . LEU A 1 269 ? -6.483 -3.628 17.697 1.00 93.00 269 LEU A O 1
ATOM 2077 N N . GLY A 1 270 ? -6.812 -5.144 16.071 1.00 92.62 270 GLY A N 1
ATOM 2078 C CA . GLY A 1 270 ? -7.602 -6.076 16.882 1.00 92.62 270 GLY A CA 1
ATOM 2079 C C . GLY A 1 270 ? -9.018 -5.577 17.189 1.00 92.62 270 GLY A C 1
ATOM 2080 O O . GLY A 1 270 ? -9.621 -6.010 18.165 1.00 92.62 270 GLY A O 1
ATOM 2081 N N . LEU A 1 271 ? -9.535 -4.646 16.384 1.00 92.75 271 LEU A N 1
ATOM 2082 C CA . LEU A 1 271 ? -10.880 -4.076 16.527 1.00 92.75 271 LEU A CA 1
ATOM 2083 C C . LEU A 1 271 ? -11.935 -4.848 15.728 1.00 92.75 271 LEU A C 1
ATOM 2085 O O . LEU A 1 271 ? -13.126 -4.682 15.971 1.00 92.75 271 LEU A O 1
ATOM 2089 N N . LEU A 1 272 ? -11.496 -5.695 14.796 1.00 91.69 272 LEU A N 1
ATOM 2090 C CA . LEU A 1 272 ? -12.311 -6.685 14.103 1.00 91.69 272 LEU A CA 1
ATOM 2091 C C . LEU A 1 272 ? -11.695 -8.080 14.308 1.00 91.69 272 LEU A C 1
ATOM 2093 O O . LEU A 1 272 ? -10.470 -8.174 14.447 1.00 91.69 272 LEU A O 1
ATOM 2097 N N . PRO A 1 273 ? -12.505 -9.159 14.301 1.00 84.50 273 PRO A N 1
ATOM 2098 C CA . PRO A 1 273 ? -11.996 -10.531 14.309 1.00 84.50 273 PRO A CA 1
ATOM 2099 C C . PRO A 1 273 ? -10.982 -10.741 13.183 1.00 84.50 273 PRO A C 1
ATOM 2101 O O . PRO A 1 273 ? -11.133 -10.128 12.124 1.00 84.50 273 PRO A O 1
ATOM 2104 N N . ARG A 1 274 ? -9.959 -11.574 13.401 1.00 70.25 274 ARG A N 1
ATOM 2105 C CA . ARG A 1 274 ? -8.974 -11.904 12.359 1.00 70.25 274 ARG A CA 1
ATOM 2106 C C . ARG A 1 274 ? -9.595 -12.800 11.303 1.00 70.25 274 ARG A C 1
ATOM 2108 O O . ARG A 1 274 ? -10.148 -13.843 11.700 1.00 70.25 274 ARG A O 1
#

Foldseek 3Di:
DDDDDPPPPPDDQLDFPDDLLVVLCPDLQLLSLLSAVPPVDDDPCSVVSLVVQLVVLLPQQDPQLDHPLDLLSLLVSLVSCLSRDQADDPSNVSSLVSLVCQLPDPDFDDFDAQVSCQLHLAHTDDRNLQSLLSSLLSCLSNPNLPPPVSVVSLVVLLVVLLDDDPGFQRSNLSSLNSQLSRPPSLVPPSVVSNLVVLPVVADLQDDDDPRHPVLSLLLSLLSRDDCSSVSSCVNCSVVVSVQQDPSSWHDDPSTSSSSSSVVNSCVSSVSDPD

Secondary structure (DSSP, 8-state):
-PPPP-----------SS-SSGGGTT--SHHHHHHIIIII---TTHHHHHHHHHHHHHTTB-TTS-BTT-HHHHHHHHHHHHHH-SS--HHHHHHHHHHHHHHTSSSPPPPPPTTTTTTSS-----HHHHHHHHHHHHHHHTT-TT-HHHHHHHHHHHHHHHS-TTS-HHHHHHHHHHHHTSTTGGGSHHHHHHHHHHHHHS-TTPPPPTT--HHHHHHHHHHS-SHHHHHHHGGGHHHHHHT--TTS---SSSHHHHHHHHHHHHHHTTSS--

pLDDT: mean 91.57, std 12.81, range [33.25, 98.81]

Sequence (274 aa):
MSTPPHSTRRQAVFKLAHDPLAPFAASRTPAGLYARSRWLGGDPRLGRDMARAVAALGKGQRADGSWGGSPLITLGRLFGLHLTQRDPDPAVERGLDRLWGWAMAPAAPAAPTARELHGLPFTPSRGDALWPAAALFLATIFGREQEPRVIEGLRHLEKCLMGGDDLGWAARSNLLRALAVHPEFCRGRGVKAFLEQLLEVIPEQGPWPRGLPFHQVVNALAHLPGRRASGLLRPLLPGLAAAQARDGWWGRTDREFKSFLLVHALKNLGLLPR

Radius of gyration: 19.29 Å; chains: 1; bounding box: 47×43×73 Å